Protein AF-A7RKK8-F1 (afdb_monomer)

Organism: Nematostella vectensis (NCBI:txid45351)

Foldseek 3Di:
DAADDVVPAAPPFFDAKDLQDHVNDDPVPDDDDDAAEAEEADDPVCLVVCCVPWVPDADPVRHTDAHEYQYEAPRHDLQSLLVSVVVVHQYEHAFHPLDDDLVCQQAPALVRLLCGHVVRLVCCCPRNVHDSLRRQEHEYRVLQHHAPSNLVSCLVSRRQEYASAEAPQVVVRIAKTAQQHAHPGDRPRDDHYPDRRGRYIYGYQYWFQAPVRDTDSDPVRHDDDPDDVRVVVSD

pLDDT: mean 96.46, std 3.02, range [82.25, 98.94]

Radius of gyration: 17.95 Å; Cα contacts (8 Å, |Δi|>4): 460; chains: 1; bounding box: 44×43×45 Å

Solvent-accessible surface area (backbone atoms only — not comparable to full-atom values): 12915 Å² total; per-residue (Å²): 65,54,77,65,51,73,92,75,40,46,76,96,61,27,35,66,51,42,58,70,55,79,93,69,57,62,72,92,76,54,81,87,82,76,86,51,69,46,73,44,50,47,32,88,84,55,48,65,55,53,52,68,65,38,69,84,37,61,44,101,86,70,46,63,51,63,42,39,34,26,36,20,51,66,79,38,38,34,69,62,47,27,48,44,44,76,73,62,29,46,52,23,32,19,27,32,74,66,64,81,56,67,70,51,44,46,65,36,46,47,66,54,41,37,53,26,48,55,44,29,46,52,46,40,27,73,64,24,68,41,59,62,90,62,46,27,44,35,35,43,56,94,41,39,34,28,18,49,32,40,54,46,40,39,46,80,67,67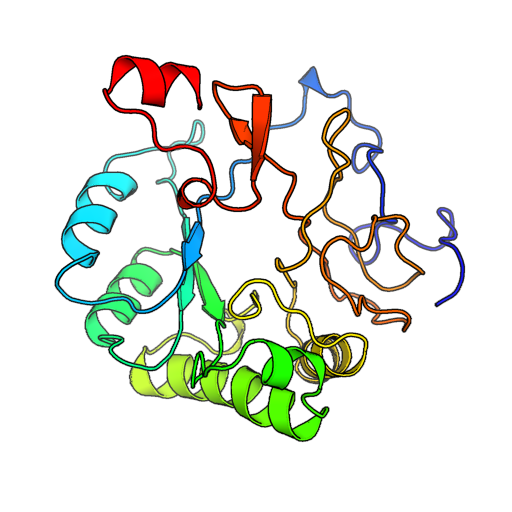,32,45,30,40,50,39,51,42,32,90,52,50,85,71,42,61,47,64,19,26,29,52,24,37,68,73,70,63,68,78,55,68,44,58,68,55,56,57,37,70,59,25,28,41,44,60,33,55,39,45,62,32,87,87,70,46,75,22,72,45,79,84,72,30,81,73,63,92,48,69,72,50,44,64,70,52,105

Mean predicted aligned error: 3.04 Å

Nearest PDB structures (foldseek):
  5z34-assembly1_A  TM=9.832E-01  e=1.718E-28  Bombyx mori
  5znt-assembly1_A  TM=9.423E-01  e=2.253E-23  Bombyx mori
  3naf-assembly1_A  TM=2.946E-01  e=8.152E+00  Homo sapiens

Secondary structure (DSSP, 8-state):
-PPP-TTT--TTT---SBSPPGGG--GGGS------EEES---TTTHHHHHHHHSS-B-TTSPBP--EEEE-STT--HHHHHHHHHTT-EEEE--S--PSPHHHHHH--HHHHHHHHHHHHHHHHHHH---GGG--EE--GGG---THHHHHHHHHTT--EE---EES-BTTBPBPEEETS---S--SSSPPP-S-EEEEEE--EEPEE-TTS-EESSGGGSPPPSSHHHHHHH-

Structure (mmCIF, N/CA/C/O backbone):
data_AF-A7RKK8-F1
#
_entry.id   AF-A7RKK8-F1
#
loop_
_atom_site.group_PDB
_atom_site.id
_atom_site.type_symbol
_atom_site.label_atom_id
_atom_site.label_alt_id
_atom_site.label_comp_id
_atom_site.label_asym_id
_atom_site.label_entity_id
_atom_site.label_seq_id
_atom_site.pdbx_PDB_ins_code
_atom_site.Cartn_x
_atom_site.Cartn_y
_atom_site.Cartn_z
_atom_site.occupancy
_atom_site.B_iso_or_equiv
_atom_site.auth_seq_id
_atom_site.auth_comp_id
_atom_site.auth_asym_id
_atom_site.auth_atom_id
_atom_site.pdbx_PDB_model_num
ATOM 1 N N . ALA A 1 1 ? 1.882 -10.437 -19.683 1.00 93.50 1 ALA A N 1
ATOM 2 C CA . ALA A 1 1 ? 0.442 -10.727 -19.658 1.00 93.50 1 ALA A CA 1
ATOM 3 C C . ALA A 1 1 ? -0.193 -10.150 -20.914 1.00 93.50 1 ALA A C 1
ATOM 5 O O . ALA A 1 1 ? 0.393 -9.266 -21.532 1.00 93.50 1 ALA A O 1
ATOM 6 N N . GLU A 1 2 ? -1.350 -10.667 -21.322 1.00 96.81 2 GLU A N 1
ATOM 7 C CA . GLU A 1 2 ? -2.105 -10.111 -22.451 1.00 96.81 2 GLU A CA 1
ATOM 8 C C . GLU A 1 2 ? -2.882 -8.849 -22.034 1.00 96.81 2 GLU A C 1
ATOM 10 O O . GLU A 1 2 ? -3.198 -8.710 -20.851 1.00 96.81 2 GLU A O 1
ATOM 15 N N . PRO A 1 3 ? -3.251 -7.964 -22.980 1.00 97.12 3 PRO A N 1
ATOM 16 C CA . PRO A 1 3 ? -4.188 -6.871 -22.727 1.00 97.12 3 PRO A CA 1
ATOM 17 C C . PRO A 1 3 ? -5.496 -7.354 -22.098 1.00 97.12 3 PRO A C 1
ATOM 19 O O . PRO A 1 3 ? -6.007 -8.417 -22.464 1.00 97.12 3 PRO A O 1
ATOM 22 N N . CYS A 1 4 ? -6.058 -6.556 -21.184 1.00 96.94 4 CYS A N 1
ATOM 23 C CA . CYS A 1 4 ? -7.278 -6.945 -20.486 1.00 96.94 4 CYS A CA 1
ATOM 24 C C . CYS A 1 4 ? -8.452 -7.154 -21.443 1.00 96.94 4 CYS A C 1
ATOM 26 O O . CYS A 1 4 ? -8.688 -6.353 -22.349 1.00 96.94 4 CYS A O 1
ATOM 28 N N . LYS A 1 5 ? -9.209 -8.227 -21.204 1.00 96.38 5 LYS A N 1
ATOM 29 C CA . LYS A 1 5 ? -10.449 -8.558 -21.913 1.00 96.38 5 LYS A CA 1
ATOM 30 C C . LYS A 1 5 ? -11.617 -8.374 -20.938 1.00 96.38 5 LYS A C 1
ATOM 32 O O . LYS A 1 5 ? -11.896 -9.302 -20.176 1.00 96.38 5 LYS A O 1
ATOM 37 N N . PRO A 1 6 ? -12.314 -7.219 -20.940 1.00 92.94 6 PRO A N 1
ATOM 38 C CA . PRO A 1 6 ? -13.352 -6.910 -19.951 1.00 92.94 6 PRO A CA 1
ATOM 39 C C . PRO A 1 6 ? -14.518 -7.903 -19.916 1.00 92.94 6 PRO A C 1
ATOM 41 O O . PRO A 1 6 ? -15.217 -7.992 -18.912 1.00 92.94 6 PRO A O 1
ATOM 44 N N . ASP A 1 7 ? -14.750 -8.651 -20.996 1.00 95.00 7 ASP A N 1
ATOM 45 C CA . ASP A 1 7 ? -15.785 -9.689 -21.051 1.00 95.00 7 ASP A CA 1
ATOM 46 C C . ASP A 1 7 ? -15.405 -10.968 -20.298 1.00 95.00 7 ASP A C 1
ATOM 48 O O . ASP A 1 7 ? -16.292 -11.690 -19.850 1.00 95.00 7 ASP A O 1
ATOM 52 N N . LEU A 1 8 ? -14.107 -11.220 -20.115 1.00 96.81 8 LEU A N 1
ATOM 53 C CA . LEU A 1 8 ? -13.582 -12.374 -19.382 1.00 96.81 8 LEU A CA 1
ATOM 54 C C . LEU A 1 8 ? -13.153 -12.002 -17.959 1.00 96.81 8 LEU A C 1
ATOM 56 O O . LEU A 1 8 ? -13.313 -12.798 -17.042 1.00 96.81 8 LEU A O 1
ATOM 60 N N . CYS A 1 9 ? -12.619 -10.795 -17.772 1.00 97.31 9 CYS A N 1
ATOM 61 C CA . CYS A 1 9 ? -12.216 -10.282 -16.469 1.00 97.31 9 CYS A CA 1
ATOM 62 C C . CYS A 1 9 ? -13.426 -9.706 -15.727 1.00 97.31 9 CYS A C 1
ATOM 64 O O . CYS A 1 9 ? -13.839 -8.573 -15.989 1.00 97.31 9 CYS A O 1
ATOM 66 N N . LYS A 1 10 ? -14.031 -10.506 -14.847 1.00 96.75 10 LYS A N 1
ATOM 67 C CA . LYS A 1 10 ? -15.245 -10.142 -14.110 1.00 96.75 10 LYS A CA 1
ATOM 68 C C . LYS A 1 10 ? -15.039 -10.276 -12.604 1.00 96.75 10 LYS A C 1
ATOM 70 O O . LYS A 1 10 ? -14.413 -11.222 -12.131 1.00 96.75 10 LYS A O 1
ATOM 75 N N . LEU A 1 11 ? -15.638 -9.346 -11.863 1.00 96.56 11 LEU A N 1
ATOM 76 C CA . LEU A 1 11 ? -15.735 -9.412 -10.408 1.00 96.56 11 LEU A CA 1
ATOM 77 C C . LEU A 1 11 ? -16.521 -10.670 -9.974 1.00 96.56 11 LEU A C 1
ATOM 79 O O . LEU A 1 11 ? -17.441 -11.076 -10.691 1.00 96.56 11 LEU A O 1
ATOM 83 N N . PRO A 1 12 ? -16.213 -11.258 -8.801 1.00 96.44 12 PRO A N 1
ATOM 84 C CA . PRO A 1 12 ? -15.273 -10.756 -7.790 1.00 96.44 12 PRO A CA 1
ATOM 85 C C . PRO A 1 12 ? -13.805 -11.132 -8.036 1.00 96.44 12 PRO A C 1
ATOM 87 O O . PRO A 1 12 ? -12.942 -10.604 -7.345 1.00 96.44 12 PRO A O 1
ATOM 90 N N . ASP A 1 13 ? -13.519 -12.008 -8.998 1.00 96.69 13 ASP A N 1
ATOM 91 C CA . ASP A 1 13 ? -12.200 -12.642 -9.115 1.00 96.69 13 ASP A CA 1
ATOM 92 C C . ASP A 1 13 ? -11.210 -11.849 -9.978 1.00 96.69 13 ASP A C 1
ATOM 94 O O . ASP A 1 13 ? -10.004 -11.998 -9.813 1.00 96.69 13 ASP A O 1
ATOM 98 N N . CYS A 1 14 ? -11.702 -11.005 -10.892 1.00 98.12 14 CYS A N 1
ATOM 99 C CA . CYS A 1 14 ? -10.864 -10.223 -11.798 1.00 98.12 14 CYS A CA 1
ATOM 100 C C . CYS A 1 14 ? -11.421 -8.815 -12.029 1.00 98.12 14 CYS A C 1
ATOM 102 O O . CYS A 1 14 ? -12.621 -8.630 -12.260 1.00 98.12 14 CYS A O 1
ATOM 104 N N . PHE A 1 15 ? -10.538 -7.816 -12.044 1.00 98.12 15 PHE A N 1
ATOM 105 C CA . PHE A 1 15 ? -10.884 -6.453 -12.444 1.00 98.12 15 PHE A CA 1
ATOM 106 C C . PHE A 1 15 ? -9.742 -5.806 -13.229 1.00 98.12 15 PHE A C 1
ATOM 108 O O . PHE A 1 15 ? -8.599 -5.819 -12.785 1.00 98.12 15 PHE A O 1
ATOM 115 N N . CYS A 1 16 ? -10.036 -5.244 -14.405 1.00 97.06 16 CYS A N 1
ATOM 116 C CA . CYS A 1 16 ? -9.016 -4.620 -15.248 1.00 97.06 16 CYS A CA 1
ATOM 117 C C . CYS A 1 16 ? -8.486 -3.324 -14.616 1.00 97.06 16 CYS A C 1
ATOM 119 O O . CYS A 1 16 ? -9.265 -2.499 -14.144 1.00 97.06 16 CYS A O 1
ATOM 121 N N . SER A 1 17 ? -7.179 -3.079 -14.733 1.00 96.62 17 SER A N 1
ATOM 122 C CA . SER A 1 17 ? -6.566 -1.801 -14.352 1.00 96.62 17 SER A CA 1
ATOM 123 C C . SER A 1 17 ? -7.201 -0.619 -15.088 1.00 96.62 17 SER A C 1
ATOM 125 O O . SER A 1 17 ? -7.286 -0.627 -16.322 1.00 96.62 17 SER A O 1
ATOM 127 N N . GLY A 1 18 ? -7.574 0.427 -14.357 1.00 94.56 18 GLY A N 1
ATOM 128 C CA . GLY A 1 18 ? -8.125 1.644 -14.938 1.00 94.56 18 GLY A CA 1
ATOM 129 C C . GLY A 1 18 ? -8.834 2.520 -13.913 1.00 94.56 18 GLY A C 1
ATOM 130 O O . GLY A 1 18 ? -8.861 2.225 -12.722 1.00 94.56 18 GLY A O 1
ATOM 131 N N . ALA A 1 19 ? -9.418 3.610 -14.403 1.00 93.75 19 ALA A N 1
ATOM 132 C CA . ALA A 1 19 ? -10.211 4.534 -13.594 1.00 93.75 19 ALA A CA 1
ATOM 133 C C . ALA A 1 19 ? -11.725 4.268 -13.683 1.00 93.75 19 ALA A C 1
ATOM 135 O O . ALA A 1 19 ? -12.534 5.004 -13.120 1.00 93.75 19 ALA A O 1
ATOM 136 N N . SER A 1 20 ? -12.129 3.235 -14.428 1.00 93.06 20 SER A N 1
ATOM 137 C CA . SER A 1 20 ? -13.529 2.837 -14.519 1.00 93.06 20 SER A CA 1
ATOM 138 C C . SER A 1 20 ? -14.022 2.376 -13.155 1.00 93.06 20 SER A C 1
ATOM 140 O O . SER A 1 20 ? -13.406 1.530 -12.518 1.00 93.06 20 SER A O 1
ATOM 142 N N . VAL A 1 21 ? -15.158 2.919 -12.732 1.00 94.12 21 VAL A N 1
ATOM 143 C CA . VAL A 1 21 ? -15.802 2.544 -11.477 1.00 94.12 21 VAL A CA 1
ATOM 144 C C . VAL A 1 21 ? -16.195 1.056 -11.494 1.00 94.12 21 VAL A C 1
ATOM 146 O O . VAL A 1 21 ? -16.849 0.620 -12.453 1.00 94.12 21 VAL A O 1
ATOM 149 N N . PRO A 1 22 ? -15.882 0.278 -10.439 1.00 93.31 22 PRO A N 1
ATOM 150 C CA . PRO A 1 22 ? -16.351 -1.097 -10.290 1.00 93.31 22 PRO A CA 1
ATOM 151 C C . PRO A 1 22 ? -17.875 -1.209 -10.438 1.00 93.31 22 PRO A C 1
ATOM 153 O O . PRO A 1 22 ? -18.630 -0.452 -9.831 1.00 93.31 22 PRO A O 1
ATOM 156 N N . ASN A 1 23 ? -18.340 -2.151 -11.266 1.00 91.44 23 ASN A N 1
ATOM 157 C CA . ASN A 1 23 ? -19.756 -2.344 -11.627 1.00 91.44 23 ASN A CA 1
ATOM 158 C C . ASN A 1 23 ? -20.465 -1.135 -12.276 1.00 91.44 23 ASN A C 1
ATOM 160 O O . ASN A 1 23 ? -21.681 -1.178 -12.451 1.00 91.44 23 ASN A O 1
ATOM 164 N N . GLY A 1 24 ? -19.742 -0.076 -12.661 1.00 92.81 24 GLY A N 1
ATOM 165 C CA . GLY A 1 24 ? -20.329 1.096 -13.321 1.00 92.81 24 GLY A CA 1
ATOM 166 C C . GLY A 1 24 ? -21.333 1.865 -12.457 1.00 92.81 24 GLY A C 1
ATOM 167 O O . GLY A 1 24 ? -22.268 2.457 -12.993 1.00 92.81 24 GLY A O 1
ATOM 168 N N . LEU A 1 25 ? -21.171 1.824 -11.132 1.00 95.25 25 LEU A N 1
ATOM 169 C CA . LEU A 1 25 ? -22.014 2.565 -10.192 1.00 95.25 25 LEU A CA 1
ATOM 170 C C . LEU A 1 25 ? -21.887 4.084 -10.406 1.00 95.25 25 LEU A C 1
ATOM 172 O O . LEU A 1 25 ? -20.843 4.577 -10.836 1.00 95.25 25 LEU A O 1
ATOM 176 N N . ASP A 1 26 ? -22.938 4.840 -10.074 1.00 95.50 26 ASP A N 1
ATOM 177 C CA . ASP A 1 26 ? -22.849 6.304 -10.021 1.00 95.50 26 ASP A CA 1
ATOM 178 C C . ASP A 1 26 ? -21.876 6.693 -8.892 1.00 95.50 26 ASP A C 1
ATOM 180 O O . ASP A 1 26 ? -22.114 6.283 -7.751 1.00 95.50 26 ASP A O 1
ATOM 184 N N . PRO A 1 27 ? -20.820 7.492 -9.153 1.00 93.06 27 PRO A N 1
ATOM 185 C CA . PRO A 1 27 ? -19.883 7.950 -8.128 1.00 93.06 27 PRO A CA 1
ATOM 186 C C . PRO A 1 27 ? -20.542 8.517 -6.866 1.00 93.06 27 PRO A C 1
ATOM 188 O O . PRO A 1 27 ? -20.021 8.338 -5.770 1.00 93.06 27 PRO A O 1
ATOM 191 N N . LYS A 1 28 ? -21.722 9.142 -6.983 1.00 95.44 28 LYS A N 1
ATOM 192 C CA . LYS A 1 28 ? -22.469 9.690 -5.836 1.00 95.44 28 LYS A CA 1
ATOM 193 C C . LYS A 1 28 ? -23.003 8.627 -4.874 1.00 95.44 28 LYS A C 1
ATOM 195 O O . LYS A 1 28 ? -23.401 8.961 -3.763 1.00 95.44 28 LYS A O 1
ATOM 200 N N . GLN A 1 29 ? -23.070 7.373 -5.309 1.00 95.94 29 GLN A N 1
ATOM 201 C CA . GLN A 1 29 ? -23.552 6.241 -4.519 1.00 95.94 29 GLN A CA 1
ATOM 202 C C . GLN A 1 29 ? -22.409 5.435 -3.895 1.00 95.94 29 GLN A C 1
ATOM 204 O O . GLN A 1 29 ? -22.667 4.494 -3.145 1.00 95.94 29 GLN A O 1
ATOM 209 N N . ILE A 1 30 ? -21.157 5.773 -4.209 1.00 95.75 30 ILE A N 1
ATOM 210 C CA . ILE A 1 30 ? -19.993 5.005 -3.786 1.00 95.75 30 ILE A CA 1
ATOM 211 C C . ILE A 1 30 ? -19.452 5.587 -2.479 1.00 95.75 30 ILE A C 1
ATOM 213 O O . ILE A 1 30 ? -19.183 6.788 -2.415 1.00 95.75 30 ILE A O 1
ATOM 217 N N . PRO A 1 31 ? -19.255 4.767 -1.435 1.00 96.38 31 PRO A N 1
ATOM 218 C CA . PRO A 1 31 ? -18.539 5.207 -0.248 1.00 96.38 31 PRO A CA 1
ATOM 219 C C . PRO A 1 31 ? -17.105 5.602 -0.612 1.00 96.38 31 PRO A C 1
ATOM 221 O O . PRO A 1 31 ? -16.376 4.804 -1.202 1.00 96.38 31 PRO A O 1
ATOM 224 N N . GLN A 1 32 ? -16.679 6.803 -0.219 1.00 96.25 32 GLN A N 1
ATOM 225 C CA . GLN A 1 32 ? -15.266 7.160 -0.285 1.00 96.25 32 GLN A CA 1
ATOM 226 C C . GLN A 1 32 ? -14.509 6.323 0.746 1.00 96.25 32 GLN A C 1
ATOM 228 O O . GLN A 1 32 ? -14.632 6.536 1.951 1.00 96.25 32 GLN A O 1
ATOM 233 N N . MET A 1 33 ? -13.741 5.352 0.264 1.00 96.56 33 MET A N 1
ATOM 234 C CA . MET A 1 33 ? -12.851 4.559 1.102 1.00 96.56 33 MET A CA 1
ATOM 235 C C . MET A 1 33 ? -11.536 5.313 1.292 1.00 96.56 33 MET A C 1
ATOM 237 O O . MET A 1 33 ? -11.024 5.921 0.351 1.00 96.56 33 MET A O 1
ATOM 241 N N . ILE A 1 34 ? -11.006 5.279 2.511 1.00 96.75 34 ILE A N 1
ATOM 242 C CA . ILE A 1 34 ? -9.700 5.833 2.867 1.00 96.75 34 ILE A CA 1
ATOM 243 C C . ILE A 1 34 ? -8.922 4.704 3.535 1.00 96.75 34 ILE A C 1
ATOM 245 O O . ILE A 1 34 ? -9.367 4.165 4.549 1.00 96.75 34 ILE A O 1
ATOM 249 N N . MET A 1 35 ? -7.784 4.329 2.954 1.00 97.38 35 MET A N 1
ATOM 250 C CA . MET A 1 35 ? -6.891 3.320 3.516 1.00 97.38 35 MET A CA 1
ATOM 251 C C . MET A 1 35 ? -5.769 4.030 4.268 1.00 97.38 35 MET A C 1
ATOM 253 O O . MET A 1 35 ? -4.786 4.452 3.670 1.00 97.38 35 MET A O 1
ATOM 257 N N . LEU A 1 36 ? -5.938 4.199 5.580 1.00 97.38 36 LEU A N 1
ATOM 258 C CA . LEU A 1 36 ? -4.877 4.725 6.436 1.00 97.38 36 LEU A CA 1
ATOM 259 C C . LEU A 1 36 ? -3.850 3.620 6.692 1.00 97.38 36 LEU A C 1
ATOM 261 O O . LEU A 1 36 ? -4.208 2.560 7.218 1.00 97.38 36 LEU A O 1
ATOM 265 N N . THR A 1 37 ? -2.594 3.871 6.324 1.00 98.50 37 THR A N 1
ATOM 266 C CA . THR A 1 37 ? -1.511 2.893 6.447 1.00 98.50 37 THR A CA 1
ATOM 267 C C . THR A 1 37 ? -0.355 3.427 7.273 1.00 98.50 37 THR A C 1
ATOM 269 O O . THR A 1 37 ? -0.037 4.610 7.185 1.00 98.50 37 THR A O 1
ATOM 272 N N . PHE A 1 38 ? 0.293 2.542 8.022 1.00 98.75 38 PHE A N 1
ATOM 273 C CA . PHE A 1 38 ? 1.562 2.809 8.689 1.00 98.75 38 PHE A CA 1
ATOM 274 C C . PHE A 1 38 ? 2.555 1.732 8.284 1.00 98.75 38 PHE A C 1
ATOM 276 O O . PHE A 1 38 ? 2.224 0.547 8.353 1.00 98.75 38 PHE A O 1
ATOM 283 N N . ASP A 1 39 ? 3.742 2.156 7.883 1.00 98.75 39 ASP A N 1
ATOM 284 C CA . ASP A 1 39 ? 4.819 1.253 7.505 1.00 98.75 39 ASP A CA 1
ATOM 285 C C . ASP A 1 39 ? 5.807 1.114 8.674 1.00 98.75 39 ASP A C 1
ATOM 287 O O . ASP A 1 39 ? 5.804 1.911 9.619 1.00 98.75 39 ASP A O 1
ATOM 291 N N . ASP A 1 40 ? 6.653 0.094 8.581 1.00 98.62 40 ASP A N 1
ATOM 292 C CA . ASP A 1 40 ? 7.742 -0.218 9.501 1.00 98.62 40 ASP A CA 1
ATOM 293 C C . ASP A 1 40 ? 7.331 -0.727 10.895 1.00 98.62 40 ASP A C 1
ATOM 295 O O . ASP A 1 40 ? 6.252 -1.282 11.125 1.00 98.62 40 ASP A O 1
ATOM 299 N N . ALA A 1 41 ? 8.294 -0.683 11.813 1.00 98.56 41 ALA A N 1
ATOM 300 C CA . ALA A 1 41 ? 8.251 -1.358 13.087 1.00 98.56 41 ALA A CA 1
ATOM 301 C C . ALA A 1 41 ? 7.244 -0.736 14.059 1.00 98.56 41 ALA A C 1
ATOM 303 O O . ALA A 1 41 ? 7.284 0.458 14.368 1.00 98.56 41 ALA A O 1
ATOM 304 N N . ILE A 1 42 ? 6.413 -1.587 14.659 1.00 98.69 42 ILE A N 1
ATOM 305 C CA . ILE A 1 42 ? 5.543 -1.193 15.770 1.00 98.69 42 ILE A CA 1
ATOM 306 C C . ILE A 1 42 ? 6.333 -1.315 17.066 1.00 98.69 42 ILE A C 1
ATOM 308 O O . ILE A 1 42 ? 6.786 -2.396 17.421 1.00 98.69 42 ILE A O 1
ATOM 312 N N . ASN A 1 43 ? 6.466 -0.226 17.816 1.00 98.38 43 ASN A N 1
ATOM 313 C CA . ASN A 1 43 ? 7.188 -0.225 19.086 1.00 98.38 43 ASN A CA 1
ATOM 314 C C . ASN A 1 43 ? 6.577 0.767 20.089 1.00 98.38 43 ASN A C 1
ATOM 316 O O . ASN A 1 43 ? 5.632 1.502 19.791 1.00 98.38 43 ASN A O 1
ATOM 320 N N . MET A 1 44 ? 7.142 0.801 21.297 1.00 97.88 44 MET A N 1
ATOM 321 C CA . MET A 1 44 ? 6.660 1.624 22.411 1.00 97.88 44 MET A CA 1
ATOM 322 C C . MET A 1 44 ? 6.633 3.135 22.127 1.00 97.88 44 MET A C 1
ATOM 324 O O . MET A 1 44 ? 5.916 3.856 22.818 1.00 97.88 44 MET A O 1
ATOM 328 N N . GLN A 1 45 ? 7.396 3.632 21.146 1.00 97.75 45 GLN A N 1
ATOM 329 C CA . GLN A 1 45 ? 7.415 5.055 20.797 1.00 97.75 45 GLN A CA 1
ATOM 330 C C . GLN A 1 45 ? 6.179 5.459 19.984 1.00 97.75 45 GLN A C 1
ATOM 332 O O . GLN A 1 45 ? 5.617 6.526 20.218 1.00 97.75 45 GLN A O 1
ATOM 337 N N . VAL A 1 46 ? 5.753 4.613 19.044 1.00 97.25 46 VAL A N 1
ATOM 3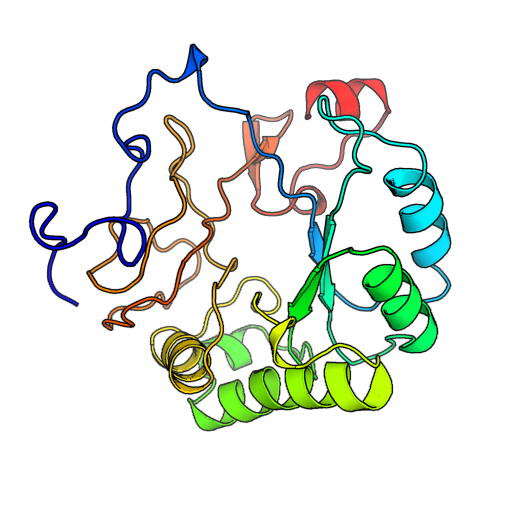38 C CA . VAL A 1 46 ? 4.670 4.924 18.093 1.00 97.25 46 VAL A CA 1
ATOM 339 C C . VAL A 1 46 ? 3.311 4.384 18.537 1.00 97.25 46 VAL A C 1
ATOM 341 O O . VAL A 1 46 ? 2.276 4.968 18.227 1.00 97.25 46 VAL A O 1
ATOM 344 N N . PHE A 1 47 ? 3.290 3.313 19.331 1.00 97.94 47 PHE A N 1
ATOM 345 C CA . PHE A 1 47 ? 2.048 2.668 19.755 1.00 97.94 47 PHE A CA 1
ATOM 346 C C . PHE A 1 47 ? 1.053 3.600 20.480 1.00 97.94 47 PHE A C 1
ATOM 348 O O . PHE A 1 47 ? -0.131 3.570 20.133 1.00 97.94 47 PHE A O 1
ATOM 355 N N . PRO A 1 48 ? 1.469 4.483 21.418 1.00 97.31 48 PRO A N 1
ATOM 356 C CA . PRO A 1 48 ? 0.537 5.414 22.062 1.00 97.31 48 PRO A CA 1
ATOM 357 C C . PRO A 1 48 ? -0.146 6.376 21.076 1.00 97.31 48 PRO A C 1
ATOM 359 O O . PRO A 1 48 ? -1.298 6.768 21.287 1.00 97.31 48 PRO A O 1
ATOM 362 N N . PHE A 1 49 ? 0.540 6.738 19.986 1.00 96.06 49 PHE A N 1
ATOM 363 C CA . PHE A 1 49 ? -0.027 7.580 18.935 1.00 96.06 49 PHE A CA 1
ATOM 364 C C . PHE A 1 49 ? -1.132 6.840 18.172 1.00 96.06 49 PHE A C 1
ATOM 366 O O . PHE A 1 49 ? -2.225 7.384 18.017 1.00 96.06 49 PHE A O 1
ATOM 373 N N . TYR A 1 50 ? -0.902 5.579 17.786 1.00 96.69 50 TYR A N 1
ATOM 374 C CA . TYR A 1 50 ? -1.923 4.760 17.119 1.00 96.69 50 TYR A CA 1
ATOM 375 C C . TYR A 1 50 ? -3.187 4.616 17.969 1.00 96.69 50 TYR A C 1
ATOM 377 O O . TYR A 1 50 ? -4.292 4.809 17.467 1.00 96.69 50 TYR A O 1
ATOM 385 N N . GLN A 1 51 ? -3.026 4.354 19.268 1.00 95.00 51 GLN A N 1
ATOM 386 C CA . GLN A 1 51 ? -4.143 4.234 20.209 1.00 95.00 51 GLN A CA 1
ATOM 387 C C . GLN A 1 51 ? -4.962 5.530 20.288 1.00 95.00 51 GLN A C 1
ATOM 389 O O . GLN A 1 51 ? -6.189 5.494 20.216 1.00 95.00 51 GLN A O 1
ATOM 394 N N . THR A 1 52 ? -4.281 6.677 20.378 1.00 93.81 52 THR A N 1
ATOM 395 C CA . THR A 1 52 ? -4.930 7.998 20.429 1.00 93.81 52 THR A CA 1
ATOM 396 C C . THR A 1 52 ? -5.717 8.291 19.151 1.00 93.81 52 THR A C 1
ATOM 398 O O . THR A 1 52 ? -6.823 8.818 19.214 1.00 93.81 52 THR A O 1
ATOM 401 N N . LEU A 1 53 ? -5.167 7.938 17.988 1.00 92.25 53 LEU A N 1
ATOM 402 C CA . LEU A 1 53 ? -5.786 8.226 16.697 1.00 92.25 53 LEU A CA 1
ATOM 403 C C . LEU A 1 53 ? -6.980 7.304 16.382 1.00 92.25 53 LEU A C 1
ATOM 405 O O . LEU A 1 53 ? -7.983 7.745 15.814 1.00 92.25 53 LEU A O 1
ATOM 409 N N . LEU A 1 54 ? -6.871 6.013 16.708 1.00 94.69 54 LEU A N 1
ATOM 410 C CA . LEU A 1 54 ? -7.735 4.977 16.131 1.00 94.69 54 LEU A CA 1
ATOM 411 C C . LEU A 1 54 ? -8.865 4.497 17.056 1.00 94.69 54 LEU A C 1
ATOM 413 O O . LEU A 1 54 ? -9.877 4.003 16.553 1.00 94.69 54 LEU A O 1
ATOM 417 N N . ASN A 1 55 ? -8.743 4.640 18.378 1.00 89.75 55 ASN A N 1
ATOM 418 C CA . ASN A 1 55 ? -9.696 4.020 19.309 1.00 89.75 55 ASN A CA 1
ATOM 419 C C . ASN A 1 55 ? -11.056 4.723 19.381 1.00 89.75 55 ASN A C 1
ATOM 421 O O . ASN A 1 55 ? -12.090 4.051 19.463 1.00 89.75 55 ASN A O 1
ATOM 425 N N . ASP A 1 56 ? -11.064 6.053 19.305 1.00 87.88 56 ASP A N 1
ATOM 426 C CA . ASP A 1 56 ? -12.273 6.860 19.509 1.00 87.88 56 ASP A CA 1
ATOM 427 C C . ASP A 1 56 ? -12.929 7.319 18.197 1.00 87.88 56 ASP A C 1
ATOM 429 O O . ASP A 1 56 ? -14.026 7.882 18.197 1.00 87.88 56 ASP A O 1
ATOM 433 N N . THR A 1 57 ? -12.302 7.025 17.057 1.00 92.25 57 THR A N 1
ATOM 434 C CA . THR A 1 57 ? -12.800 7.431 15.740 1.00 92.25 57 THR A CA 1
ATOM 435 C C . THR A 1 57 ? -13.741 6.364 15.172 1.00 92.25 57 THR A C 1
ATOM 437 O O . THR A 1 57 ? -13.438 5.166 15.171 1.00 92.25 57 THR A O 1
ATOM 440 N N . LYS A 1 58 ? -14.904 6.785 14.659 1.00 95.06 58 LYS A N 1
ATOM 441 C CA . LYS A 1 58 ? -15.941 5.897 14.109 1.00 95.06 58 LYS A CA 1
ATOM 442 C C . LYS A 1 58 ? -16.233 6.203 12.643 1.00 95.06 58 LYS A C 1
ATOM 444 O O . LYS A 1 58 ? -16.316 7.360 12.246 1.00 95.06 58 LYS A O 1
ATOM 449 N N . ASN A 1 59 ? -16.478 5.152 11.869 1.00 96.88 59 ASN A N 1
ATOM 450 C CA . ASN A 1 59 ? -17.066 5.240 10.537 1.00 96.88 59 ASN A CA 1
ATOM 451 C C . ASN A 1 59 ? -18.570 5.580 10.614 1.00 96.88 59 ASN A C 1
ATOM 453 O O . ASN A 1 59 ? -19.199 5.340 11.650 1.00 96.88 59 ASN A O 1
ATOM 457 N N . PRO A 1 60 ? -19.201 6.043 9.513 1.00 97.12 60 PRO A N 1
ATOM 458 C CA . PRO A 1 60 ? -20.640 6.344 9.475 1.00 97.12 60 PRO A CA 1
ATOM 459 C C . PRO A 1 60 ? -21.559 5.168 9.844 1.00 97.12 60 PRO A C 1
ATOM 461 O O . PRO A 1 60 ? -22.708 5.371 10.226 1.00 97.12 60 PRO A O 1
ATOM 464 N N . ASN A 1 61 ? -21.063 3.932 9.747 1.00 96.25 61 ASN A N 1
ATOM 465 C CA . ASN A 1 61 ? -21.779 2.720 10.149 1.00 96.25 61 ASN A CA 1
ATOM 466 C C . ASN A 1 61 ? -21.664 2.395 11.657 1.00 96.25 61 ASN A C 1
ATOM 468 O O . ASN A 1 61 ? -22.182 1.372 12.097 1.00 96.25 61 ASN A O 1
ATOM 472 N N . GLY A 1 62 ? -20.974 3.225 12.446 1.00 95.88 62 GLY A N 1
ATOM 473 C CA . GLY A 1 62 ? -20.779 3.048 13.889 1.00 95.88 62 GLY A CA 1
ATOM 474 C C . GLY A 1 62 ? -19.635 2.105 14.287 1.00 95.88 62 GLY A C 1
ATOM 475 O O . GLY A 1 62 ? -19.327 1.991 15.478 1.00 95.88 62 GLY A O 1
ATOM 476 N N . CYS A 1 63 ? -18.973 1.448 13.330 1.00 95.19 63 CYS A N 1
ATOM 477 C CA . CYS A 1 63 ? -17.757 0.677 13.587 1.00 95.19 63 CYS A CA 1
ATOM 478 C C . CYS A 1 63 ? -16.567 1.614 13.839 1.00 95.19 63 CYS A C 1
ATOM 480 O O . CYS A 1 63 ? -16.522 2.717 13.300 1.00 95.19 63 CYS A O 1
ATOM 482 N N . ASN A 1 64 ? -15.581 1.172 14.623 1.00 94.44 64 ASN A N 1
ATOM 483 C CA . ASN A 1 64 ? -14.312 1.899 14.743 1.00 94.44 64 ASN A CA 1
ATOM 484 C C . ASN A 1 64 ? -13.626 1.997 13.379 1.00 94.44 64 ASN A C 1
ATOM 486 O O . ASN A 1 64 ? -13.777 1.100 12.539 1.00 94.44 64 ASN A O 1
ATOM 490 N N . VAL A 1 65 ? -12.842 3.054 13.184 1.00 96.25 65 VAL A N 1
ATOM 491 C CA . VAL A 1 65 ? -11.902 3.093 12.063 1.00 96.25 65 VAL A CA 1
ATOM 492 C C . VAL A 1 65 ? -10.879 1.977 12.224 1.00 96.25 65 VAL A C 1
ATOM 494 O O . VAL A 1 65 ? -10.509 1.600 13.340 1.00 96.25 65 VAL A O 1
ATOM 497 N N . ARG A 1 66 ? -10.426 1.442 11.096 1.00 97.06 66 ARG A N 1
ATOM 498 C CA . ARG A 1 66 ? -9.336 0.474 11.031 1.00 97.06 66 ARG A CA 1
ATOM 499 C C . ARG A 1 66 ? -8.269 1.015 10.098 1.00 97.06 66 ARG A C 1
ATOM 501 O O . ARG A 1 66 ? -8.555 1.823 9.222 1.00 97.06 66 ARG A O 1
ATOM 508 N N . ALA A 1 67 ? -7.051 0.578 10.354 1.00 98.19 67 ALA A N 1
ATOM 509 C CA . ALA A 1 67 ? -5.852 0.962 9.631 1.00 98.19 67 ALA A CA 1
ATOM 510 C C . ALA A 1 67 ? -5.121 -0.321 9.235 1.00 98.19 67 ALA A C 1
ATOM 512 O O . ALA A 1 67 ? -5.388 -1.379 9.818 1.00 98.19 67 ALA A O 1
ATOM 513 N N . THR A 1 68 ? -4.222 -0.200 8.266 1.00 98.88 68 THR A N 1
ATOM 514 C CA . THR A 1 68 ? -3.348 -1.288 7.821 1.00 98.88 68 THR A CA 1
ATOM 515 C C . THR A 1 68 ? -1.927 -0.989 8.264 1.00 98.88 68 THR A C 1
ATOM 517 O O . THR A 1 68 ? -1.413 0.091 7.990 1.00 98.88 68 THR A O 1
ATOM 520 N N . PHE A 1 69 ? -1.294 -1.928 8.953 1.00 98.88 69 PHE A N 1
ATOM 521 C CA . PHE A 1 69 ? 0.097 -1.812 9.370 1.00 98.88 69 PHE A CA 1
ATOM 522 C C . PHE A 1 69 ? 0.945 -2.725 8.487 1.00 98.88 69 PHE A C 1
ATOM 524 O O . PHE A 1 69 ? 0.817 -3.942 8.594 1.00 98.88 69 PHE A O 1
ATOM 531 N N . PHE A 1 70 ? 1.779 -2.160 7.616 1.00 98.94 70 PHE A N 1
ATOM 532 C CA . PHE A 1 70 ? 2.786 -2.904 6.860 1.00 98.94 70 PHE A CA 1
ATOM 533 C C . PHE A 1 70 ? 4.039 -3.013 7.724 1.00 98.94 70 PHE A C 1
ATOM 535 O O . PHE A 1 70 ? 4.828 -2.080 7.820 1.00 98.94 70 PHE A O 1
ATOM 542 N N . VAL A 1 71 ? 4.209 -4.155 8.385 1.00 98.88 71 VAL A N 1
ATOM 543 C CA . VAL A 1 71 ? 5.186 -4.292 9.468 1.00 98.88 71 VAL A CA 1
ATOM 544 C C . VAL A 1 71 ? 6.479 -4.927 8.978 1.00 98.88 71 VAL A C 1
ATOM 546 O O . VAL A 1 71 ? 6.448 -5.995 8.361 1.00 98.88 71 VAL A O 1
ATOM 549 N N . SER A 1 72 ? 7.612 -4.309 9.316 1.00 98.75 72 SER A N 1
ATOM 550 C CA . SER A 1 72 ? 8.948 -4.895 9.168 1.00 98.75 72 SER A CA 1
ATOM 551 C C . SER A 1 72 ? 9.421 -5.542 10.480 1.00 98.75 72 SER A C 1
ATOM 553 O O . SER A 1 72 ? 8.986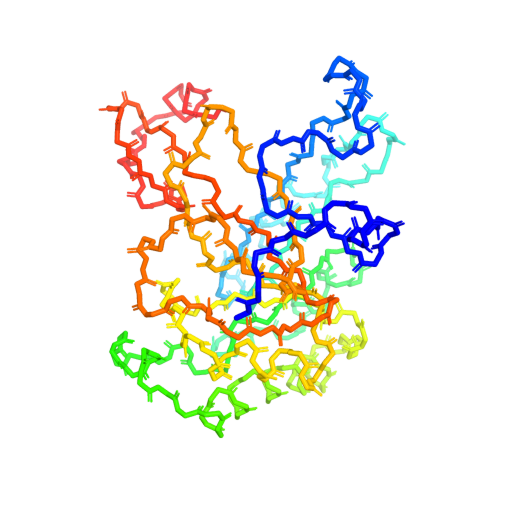 -5.171 11.575 1.00 98.75 72 SER A O 1
ATOM 555 N N . HIS A 1 73 ? 10.256 -6.584 10.400 1.00 98.62 73 HIS A N 1
ATOM 556 C CA . HIS A 1 73 ? 10.611 -7.377 11.589 1.00 98.62 73 HIS A CA 1
ATOM 557 C C . HIS A 1 73 ? 11.468 -6.603 12.598 1.00 98.62 73 HIS A C 1
ATOM 559 O O . HIS A 1 73 ? 11.223 -6.677 13.807 1.00 98.62 73 HIS A O 1
ATOM 565 N N . GLU A 1 74 ? 12.501 -5.908 12.120 1.00 97.81 74 GLU A N 1
ATOM 566 C CA . GLU A 1 74 ? 13.502 -5.304 12.996 1.00 97.81 74 GLU A CA 1
ATOM 567 C C . GLU A 1 74 ? 12.864 -4.270 13.939 1.00 97.81 74 GLU A C 1
ATOM 569 O O . GLU A 1 74 ? 12.150 -3.375 13.508 1.00 97.81 74 GLU A O 1
ATOM 574 N N . TYR A 1 75 ? 13.114 -4.404 15.246 1.00 97.88 75 TYR A N 1
ATOM 575 C CA . TYR A 1 75 ? 12.569 -3.545 16.312 1.00 97.88 75 TYR A CA 1
ATOM 576 C C . TYR A 1 75 ? 11.048 -3.589 16.533 1.00 97.88 75 TYR A C 1
ATOM 578 O O . TYR A 1 75 ? 10.543 -2.811 17.347 1.00 97.88 75 TYR A O 1
ATOM 586 N N . THR A 1 76 ? 10.321 -4.510 15.894 1.00 98.81 76 THR A N 1
ATOM 587 C CA . THR A 1 76 ? 8.895 -4.706 16.181 1.00 98.81 76 THR A CA 1
ATOM 588 C C . THR A 1 76 ? 8.684 -5.384 17.536 1.00 98.81 76 THR A C 1
ATOM 590 O O . THR A 1 76 ? 9.165 -6.488 17.797 1.00 98.81 76 THR A O 1
ATOM 593 N N . ASP A 1 77 ? 7.900 -4.738 18.395 1.00 98.69 77 ASP A N 1
ATOM 594 C CA . ASP A 1 77 ? 7.320 -5.331 19.592 1.00 98.69 77 ASP A CA 1
ATOM 595 C C . ASP A 1 77 ? 6.052 -6.106 19.210 1.00 98.69 77 ASP A C 1
ATOM 597 O O . ASP A 1 77 ? 4.971 -5.550 18.981 1.00 98.69 77 ASP A O 1
ATOM 601 N N . TYR A 1 78 ? 6.192 -7.427 19.144 1.00 98.69 78 TYR A N 1
ATOM 602 C CA . TYR A 1 78 ? 5.110 -8.311 18.728 1.00 98.69 78 TYR A CA 1
ATOM 603 C C . TYR A 1 78 ? 3.944 -8.391 19.724 1.00 98.69 78 TYR A C 1
ATOM 605 O O . TYR A 1 78 ? 2.841 -8.768 19.328 1.00 98.69 78 TYR A O 1
ATOM 613 N N . GLN A 1 79 ? 4.130 -7.988 20.987 1.00 98.31 79 GLN A N 1
ATOM 614 C CA . GLN A 1 79 ? 3.026 -7.907 21.945 1.00 98.31 79 GLN A CA 1
ATOM 615 C C . GLN A 1 79 ? 2.122 -6.706 21.628 1.00 98.31 79 GLN A C 1
ATOM 617 O O . GLN A 1 79 ? 0.890 -6.818 21.648 1.00 98.31 79 GLN A O 1
ATOM 622 N N . LEU A 1 80 ? 2.723 -5.561 21.295 1.00 98.50 80 LEU A N 1
ATOM 623 C CA . LEU A 1 80 ? 1.990 -4.371 20.855 1.00 98.50 80 LEU A CA 1
ATOM 624 C C . LEU A 1 80 ? 1.299 -4.607 19.510 1.00 98.50 80 LEU A C 1
ATOM 626 O O . LEU A 1 80 ? 0.117 -4.298 19.360 1.00 98.50 80 LEU A O 1
ATOM 630 N N . LEU A 1 81 ? 1.996 -5.231 18.558 1.00 98.56 81 LEU A N 1
ATOM 631 C CA . LEU A 1 81 ? 1.406 -5.651 17.285 1.00 98.56 81 LEU A CA 1
ATOM 632 C C . LEU A 1 81 ? 0.210 -6.582 17.498 1.00 98.56 81 LEU A C 1
ATOM 634 O O . LEU A 1 81 ? -0.857 -6.361 16.924 1.00 98.56 81 LEU A O 1
ATOM 638 N N . GLY A 1 82 ? 0.364 -7.587 18.365 1.00 98.38 82 GLY A N 1
ATOM 639 C CA . GLY A 1 82 ? -0.721 -8.487 18.735 1.00 98.38 82 GLY A CA 1
ATOM 640 C C . GLY A 1 82 ? -1.936 -7.721 19.260 1.00 98.38 82 GLY A C 1
ATOM 641 O O . GLY A 1 82 ? -3.066 -8.070 18.930 1.00 98.38 82 GLY A O 1
ATOM 642 N N . THR A 1 83 ? -1.731 -6.633 20.006 1.00 97.81 83 THR A N 1
ATOM 643 C CA . THR A 1 83 ? -2.825 -5.779 20.498 1.00 97.81 83 THR A CA 1
ATOM 644 C C . THR A 1 83 ? -3.583 -5.115 19.344 1.00 97.81 83 THR A C 1
ATOM 646 O O . THR A 1 83 ? -4.802 -5.271 19.267 1.00 97.81 83 THR A O 1
ATOM 649 N N . LEU A 1 84 ? -2.880 -4.494 18.388 1.00 98.31 84 LEU A N 1
ATOM 650 C CA . LEU A 1 84 ? -3.499 -3.887 17.196 1.00 98.31 84 LEU A CA 1
ATOM 651 C C . LEU A 1 84 ? -4.301 -4.914 16.381 1.00 98.31 84 LEU A C 1
ATOM 653 O O . LEU A 1 84 ? -5.418 -4.642 15.934 1.00 98.31 84 LEU A O 1
ATOM 657 N N . TYR A 1 85 ? -3.770 -6.128 16.233 1.00 98.44 85 TYR A N 1
ATOM 658 C CA . TYR A 1 85 ? -4.471 -7.212 15.551 1.00 98.44 85 TYR A CA 1
ATOM 659 C C . TYR A 1 85 ? -5.766 -7.629 16.277 1.00 98.44 85 TYR A C 1
ATOM 661 O O . TYR A 1 85 ? -6.821 -7.775 15.651 1.00 98.44 85 TYR A O 1
ATOM 669 N N . HIS A 1 86 ? -5.739 -7.764 17.609 1.00 96.81 86 HIS A N 1
ATOM 670 C CA . HIS A 1 86 ? -6.940 -8.073 18.402 1.00 96.81 86 HIS A CA 1
ATOM 671 C C . HIS A 1 86 ? -7.972 -6.935 18.369 1.00 96.81 86 HIS A C 1
ATOM 673 O O . HIS A 1 86 ? -9.181 -7.188 18.390 1.00 96.81 86 HIS A O 1
ATOM 679 N N . GLU A 1 87 ? -7.506 -5.697 18.222 1.00 96.31 87 GLU A N 1
ATOM 680 C CA . GLU A 1 87 ? -8.322 -4.510 17.965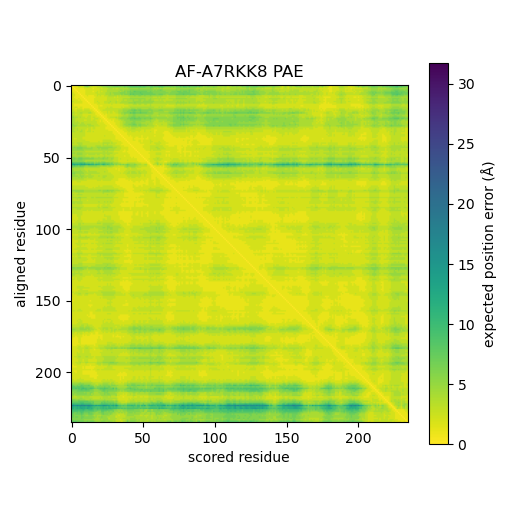 1.00 96.31 87 GLU A CA 1
ATOM 681 C C . GLU A 1 87 ? -8.870 -4.449 16.531 1.00 96.31 87 GLU A C 1
ATOM 683 O O . GLU A 1 87 ? -9.646 -3.549 16.219 1.00 96.31 87 GLU A O 1
ATOM 688 N N . ARG A 1 88 ? -8.592 -5.459 15.694 1.00 96.81 88 ARG A N 1
ATOM 689 C CA . ARG A 1 88 ? -9.083 -5.635 14.314 1.00 96.81 88 ARG A CA 1
ATOM 690 C C . ARG A 1 88 ? -8.451 -4.703 13.285 1.00 96.81 88 ARG A C 1
ATOM 692 O O . ARG A 1 88 ? -9.050 -4.492 12.230 1.00 96.81 88 ARG A O 1
ATOM 699 N N . HIS A 1 89 ? -7.278 -4.152 13.575 1.00 98.38 89 HIS A N 1
ATOM 700 C CA . HIS A 1 89 ? -6.441 -3.558 12.538 1.00 98.38 89 HIS A CA 1
ATOM 701 C C . HIS A 1 89 ? -5.877 -4.654 11.629 1.00 98.38 89 HIS A C 1
ATOM 703 O O . HIS A 1 89 ? -5.679 -5.791 12.064 1.00 98.38 89 HIS A O 1
ATOM 709 N N . GLU A 1 90 ? -5.652 -4.319 10.362 1.00 98.81 90 GLU A N 1
ATOM 710 C CA . GLU A 1 90 ? -4.986 -5.233 9.440 1.00 98.81 90 GLU A CA 1
ATOM 711 C C . GLU A 1 90 ? -3.482 -5.205 9.708 1.00 98.81 90 GLU A C 1
ATOM 713 O O . GLU A 1 90 ? -2.890 -4.131 9.822 1.00 98.81 90 GLU A O 1
ATOM 718 N N . ILE A 1 91 ? -2.877 -6.389 9.802 1.00 98.88 91 ILE A N 1
ATOM 719 C CA . ILE A 1 91 ? -1.428 -6.552 9.860 1.00 98.88 91 ILE A CA 1
ATOM 720 C C . ILE A 1 91 ? -0.980 -7.168 8.538 1.00 98.88 91 ILE A C 1
ATOM 722 O O . ILE A 1 91 ? -1.379 -8.281 8.191 1.00 98.88 91 ILE A O 1
ATOM 726 N N . ALA A 1 92 ? -0.161 -6.423 7.813 1.00 98.88 92 ALA A N 1
ATOM 727 C CA . ALA A 1 92 ? 0.357 -6.744 6.499 1.00 98.88 92 ALA A CA 1
ATOM 728 C C . ALA A 1 92 ? 1.888 -6.835 6.533 1.00 98.88 92 ALA A C 1
ATOM 730 O O . ALA A 1 92 ? 2.551 -6.405 7.479 1.00 98.88 92 ALA A O 1
ATOM 731 N N . ASP A 1 93 ? 2.443 -7.441 5.494 1.00 98.88 93 ASP A N 1
ATOM 732 C CA . ASP A 1 93 ? 3.859 -7.772 5.403 1.00 98.88 93 ASP A CA 1
ATOM 733 C C . ASP A 1 93 ? 4.680 -6.617 4.809 1.00 98.88 93 ASP A C 1
ATOM 735 O O . ASP A 1 93 ? 4.315 -6.068 3.766 1.00 98.88 93 ASP A O 1
ATOM 739 N N . HIS A 1 94 ? 5.791 -6.265 5.464 1.00 98.88 94 HIS A N 1
ATOM 740 C CA . HIS A 1 94 ? 6.776 -5.297 4.971 1.00 98.88 94 HIS A CA 1
ATOM 741 C C . HIS A 1 94 ? 8.206 -5.841 5.039 1.00 98.88 94 HIS A C 1
ATOM 743 O O . HIS A 1 94 ? 9.159 -5.101 5.286 1.00 98.88 94 HIS A O 1
ATOM 749 N N . THR A 1 95 ? 8.362 -7.143 4.778 1.00 98.88 95 THR A N 1
ATOM 750 C CA . THR A 1 95 ? 9.632 -7.890 4.787 1.00 98.88 95 THR A CA 1
ATOM 751 C C . THR A 1 95 ? 10.282 -8.033 6.163 1.00 98.88 95 THR A C 1
ATOM 753 O O . THR A 1 95 ? 9.911 -7.386 7.140 1.00 98.88 95 THR A O 1
ATOM 756 N N . ILE A 1 96 ? 11.281 -8.911 6.263 1.00 98.88 96 ILE A N 1
ATOM 757 C CA . ILE A 1 96 ? 12.021 -9.098 7.510 1.00 98.88 96 ILE A CA 1
ATOM 758 C C . ILE A 1 96 ? 13.028 -7.966 7.661 1.00 98.88 96 ILE A C 1
ATOM 760 O O . ILE A 1 96 ? 13.035 -7.252 8.659 1.00 98.88 96 ILE A O 1
ATOM 764 N N . SER A 1 97 ? 13.930 -7.837 6.692 1.00 98.44 97 SER A N 1
ATOM 765 C CA . SER A 1 97 ? 15.160 -7.083 6.911 1.00 98.44 97 SER A CA 1
ATOM 766 C C . SER A 1 97 ? 15.022 -5.589 6.675 1.00 98.44 97 SER A C 1
ATOM 768 O O . SER A 1 97 ? 15.888 -4.850 7.138 1.00 98.44 97 SER A O 1
ATOM 770 N N . HIS A 1 98 ? 14.028 -5.156 5.883 1.00 98.44 98 HIS A N 1
ATOM 771 C CA . HIS A 1 98 ? 13.923 -3.784 5.367 1.00 98.44 98 HIS A CA 1
ATOM 772 C C . HIS A 1 98 ? 15.299 -3.225 4.912 1.00 98.44 98 HIS A C 1
ATOM 774 O O . HIS A 1 98 ? 15.671 -2.062 5.100 1.00 98.44 98 HIS A O 1
ATOM 780 N N . ARG A 1 99 ? 16.136 -4.115 4.362 1.00 98.25 99 ARG A N 1
ATOM 781 C CA . ARG A 1 99 ? 17.564 -3.869 4.193 1.00 98.25 99 ARG A CA 1
ATOM 782 C C . ARG A 1 99 ? 17.861 -2.783 3.178 1.00 98.25 99 ARG A C 1
ATOM 784 O O . ARG A 1 99 ? 17.195 -2.627 2.158 1.00 98.25 99 ARG A O 1
ATOM 791 N N . THR A 1 100 ? 18.991 -2.128 3.397 1.00 97.69 100 THR A N 1
ATOM 792 C CA . THR A 1 100 ? 19.644 -1.289 2.394 1.00 97.69 100 THR A CA 1
ATOM 793 C C . THR A 1 100 ? 20.723 -2.084 1.641 1.00 97.69 100 THR A C 1
ATOM 795 O O . THR A 1 100 ? 21.247 -3.080 2.160 1.00 97.69 100 THR A O 1
ATOM 798 N N . PRO A 1 101 ? 21.086 -1.678 0.409 1.00 98.06 101 PRO A N 1
ATOM 799 C CA . PRO A 1 101 ? 20.534 -0.565 -0.377 1.00 98.06 101 PRO A CA 1
ATOM 800 C C . PRO A 1 101 ? 19.261 -0.933 -1.164 1.00 98.06 101 PRO A C 1
ATOM 802 O O . PRO A 1 101 ? 19.036 -2.103 -1.460 1.00 98.06 101 PRO A O 1
ATOM 805 N N . ILE A 1 102 ? 18.503 0.084 -1.603 1.00 98.06 102 ILE A N 1
ATOM 806 C CA . ILE A 1 102 ? 17.301 -0.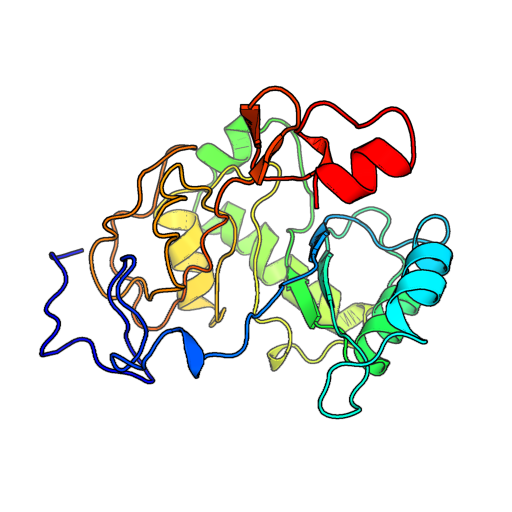039 -2.462 1.00 98.06 102 ILE A CA 1
ATOM 807 C C . ILE A 1 102 ? 17.540 -0.961 -3.671 1.00 98.06 102 ILE A C 1
ATOM 809 O O . ILE A 1 102 ? 16.726 -1.818 -3.999 1.00 98.06 102 ILE A O 1
ATOM 813 N N . GLU A 1 103 ? 18.710 -0.838 -4.302 1.00 98.19 103 GLU A N 1
ATOM 814 C CA . GLU A 1 103 ? 19.088 -1.608 -5.491 1.00 98.19 103 GLU A CA 1
ATOM 815 C C . GLU A 1 103 ? 19.099 -3.133 -5.265 1.00 98.19 103 GLU A C 1
ATOM 817 O O . GLU A 1 103 ? 19.004 -3.897 -6.227 1.00 98.19 103 GLU A O 1
ATOM 822 N N . TRP A 1 104 ? 19.207 -3.591 -4.012 1.00 98.56 104 TRP A N 1
ATOM 823 C CA . TRP A 1 104 ? 19.086 -5.008 -3.683 1.00 98.56 104 TRP A CA 1
ATOM 824 C C . TRP A 1 104 ? 17.672 -5.524 -3.975 1.00 98.56 104 TRP A C 1
ATOM 826 O O . TRP A 1 104 ? 17.543 -6.514 -4.689 1.00 98.56 104 TRP A O 1
ATOM 836 N N . TRP A 1 105 ? 16.627 -4.812 -3.536 1.00 98.62 105 TRP A N 1
ATOM 837 C CA . TRP A 1 105 ? 15.218 -5.173 -3.768 1.00 98.62 105 TRP A CA 1
ATOM 838 C C . TRP A 1 105 ? 14.882 -5.251 -5.255 1.00 98.62 105 TRP A C 1
ATOM 840 O O . TRP A 1 105 ? 14.260 -6.203 -5.726 1.00 98.62 105 TRP A O 1
ATOM 850 N N . LYS A 1 106 ? 15.415 -4.301 -6.027 1.00 98.25 106 LYS A N 1
ATOM 851 C CA . LYS A 1 106 ? 15.269 -4.254 -7.483 1.00 98.25 106 LYS A CA 1
ATOM 852 C C . LYS A 1 106 ? 15.806 -5.503 -8.193 1.00 98.25 106 LYS A C 1
ATOM 854 O O . LYS A 1 106 ? 15.290 -5.896 -9.237 1.00 98.25 106 LYS A O 1
ATOM 859 N N . LYS A 1 107 ? 16.884 -6.088 -7.662 1.00 98.12 107 LYS A N 1
ATOM 860 C CA . LYS A 1 107 ? 17.610 -7.231 -8.247 1.00 98.12 107 LYS A CA 1
ATOM 861 C C . LYS A 1 107 ? 17.339 -8.552 -7.532 1.00 98.12 107 LYS A C 1
ATOM 863 O O . LYS A 1 107 ? 17.856 -9.579 -7.973 1.00 98.12 107 LYS A O 1
ATOM 868 N N . ALA A 1 108 ? 16.570 -8.522 -6.447 1.00 98.62 108 ALA A N 1
ATOM 869 C CA . ALA A 1 108 ? 16.288 -9.679 -5.623 1.00 98.62 108 ALA A CA 1
ATOM 870 C C . ALA A 1 108 ? 15.638 -10.785 -6.464 1.00 98.62 108 ALA A C 1
ATOM 872 O O . ALA A 1 108 ? 14.742 -10.569 -7.292 1.00 98.62 108 ALA A O 1
ATOM 873 N N . THR A 1 109 ? 16.145 -11.998 -6.282 1.00 98.75 109 THR A N 1
ATOM 874 C CA . THR A 1 109 ? 15.617 -13.181 -6.952 1.00 98.75 109 THR A CA 1
ATOM 875 C C . THR A 1 109 ? 14.277 -13.586 -6.337 1.00 98.75 109 THR A C 1
ATOM 877 O O . THR A 1 109 ? 13.901 -13.128 -5.259 1.00 98.75 109 THR A O 1
ATOM 880 N N . TYR A 1 110 ? 13.559 -14.508 -6.983 1.00 98.75 110 TYR A N 1
ATOM 881 C CA . TYR A 1 110 ? 12.384 -15.149 -6.380 1.00 98.75 110 TYR A CA 1
ATOM 882 C C . TYR A 1 110 ? 12.687 -15.735 -4.985 1.00 98.75 110 TYR A C 1
ATOM 884 O O . TYR A 1 110 ? 11.851 -15.683 -4.091 1.00 98.75 110 TYR A O 1
ATOM 892 N N . GLN A 1 111 ? 13.888 -16.289 -4.783 1.00 98.75 111 GLN A N 1
ATOM 893 C CA . GLN A 1 111 ? 14.293 -16.892 -3.507 1.00 98.75 111 GLN A CA 1
ATOM 894 C C . GLN A 1 111 ? 14.575 -15.837 -2.434 1.00 98.75 111 GLN A C 1
ATOM 896 O O . GLN A 1 111 ? 14.216 -16.044 -1.275 1.00 98.75 111 GLN A O 1
ATOM 901 N N . ASP A 1 112 ? 15.178 -14.712 -2.822 1.00 98.75 112 ASP A N 1
ATOM 902 C CA . ASP A 1 112 ? 15.412 -13.575 -1.929 1.00 98.75 112 ASP A CA 1
ATOM 903 C C . ASP A 1 112 ? 14.080 -12.970 -1.464 1.00 98.75 112 ASP A C 1
ATOM 905 O O . ASP A 1 112 ? 13.813 -12.929 -0.264 1.00 98.75 112 ASP A O 1
ATOM 909 N N . TRP A 1 113 ? 13.196 -12.615 -2.407 1.00 98.75 113 TRP A N 1
ATOM 910 C CA . TRP A 1 113 ? 11.842 -12.142 -2.097 1.00 98.75 113 TRP A CA 1
ATOM 911 C C . TRP A 1 113 ? 11.055 -13.165 -1.282 1.00 98.75 113 TRP A C 1
ATOM 913 O O . TRP A 1 113 ? 10.396 -12.810 -0.314 1.00 98.75 113 TRP A O 1
ATOM 923 N N . GLY A 1 114 ? 11.154 -14.451 -1.622 1.00 98.75 114 GLY A N 1
ATOM 924 C CA . GLY A 1 114 ? 10.494 -15.522 -0.883 1.00 98.75 114 GLY A CA 1
ATOM 925 C C . GLY A 1 114 ? 10.982 -15.651 0.558 1.00 98.75 114 GLY A C 1
ATOM 926 O O . GLY A 1 114 ? 10.190 -15.999 1.427 1.00 98.75 114 GLY A O 1
ATOM 927 N N . SER A 1 115 ? 12.258 -15.371 0.827 1.00 98.75 115 SER A N 1
ATOM 928 C CA . SER A 1 115 ? 12.812 -15.421 2.186 1.00 98.75 115 SER A CA 1
ATOM 929 C C . SER A 1 115 ? 12.343 -14.236 3.029 1.00 98.75 115 SER A C 1
ATOM 931 O O . SER A 1 115 ? 12.036 -14.413 4.203 1.00 98.75 115 SER A O 1
ATOM 933 N N . GLU A 1 116 ? 12.234 -13.059 2.414 1.00 98.88 116 GLU A N 1
ATOM 934 C CA . GLU A 1 116 ? 11.762 -11.829 3.054 1.00 98.88 116 GLU A CA 1
ATOM 935 C C . GLU A 1 116 ? 10.245 -11.834 3.294 1.00 98.88 116 GLU A C 1
ATOM 937 O O . GLU A 1 116 ? 9.795 -11.586 4.404 1.00 98.88 116 GLU A O 1
ATOM 942 N N . ILE A 1 117 ? 9.454 -12.175 2.276 1.00 98.75 117 ILE A N 1
ATOM 943 C CA . ILE A 1 117 ? 7.988 -12.091 2.316 1.00 98.75 117 ILE A CA 1
ATOM 944 C C . ILE A 1 117 ? 7.388 -13.268 3.092 1.00 98.75 117 ILE A C 1
ATOM 946 O O . ILE A 1 117 ? 6.643 -13.100 4.049 1.00 98.75 117 ILE A O 1
ATOM 950 N N . ARG A 1 118 ? 7.698 -14.516 2.711 1.00 98.06 118 ARG A N 1
ATOM 951 C CA . ARG A 1 118 ? 7.117 -15.670 3.423 1.00 98.06 118 ARG A CA 1
ATOM 952 C C . ARG A 1 118 ? 7.616 -15.716 4.862 1.00 98.06 118 ARG A C 1
ATOM 954 O O . ARG A 1 118 ? 6.847 -16.018 5.768 1.00 98.06 118 ARG A O 1
ATOM 961 N N . GLY A 1 119 ? 8.899 -15.418 5.056 1.00 98.38 119 GLY A N 1
ATOM 962 C CA . GLY A 1 119 ? 9.494 -15.431 6.379 1.00 98.38 119 GLY A CA 1
ATOM 963 C C . GLY A 1 119 ? 8.889 -14.366 7.296 1.00 98.38 119 GLY A C 1
ATOM 964 O O . GLY A 1 119 ? 8.640 -14.669 8.459 1.00 98.38 119 GLY A O 1
ATOM 965 N N . MET A 1 120 ? 8.570 -13.169 6.792 1.00 98.75 120 MET A N 1
ATOM 966 C CA . MET A 1 120 ? 7.897 -12.159 7.609 1.00 98.75 120 MET A CA 1
ATOM 967 C C . MET A 1 120 ? 6.464 -12.577 7.973 1.00 98.75 120 MET A C 1
ATOM 969 O O . MET A 1 120 ? 6.088 -12.484 9.143 1.00 98.75 120 MET A O 1
ATOM 973 N N . ARG A 1 121 ? 5.698 -13.178 7.052 1.00 98.38 121 ARG A N 1
ATOM 974 C CA . ARG A 1 121 ? 4.409 -13.806 7.398 1.00 98.38 121 ARG A CA 1
ATOM 975 C C . ARG A 1 121 ? 4.533 -14.891 8.482 1.00 98.38 121 ARG A C 1
ATOM 977 O O . ARG A 1 121 ? 3.712 -14.919 9.401 1.00 98.38 121 ARG A O 1
ATOM 984 N N . ASP A 1 122 ? 5.545 -15.757 8.405 1.00 98.38 122 ASP A N 1
ATOM 985 C CA . ASP A 1 122 ? 5.801 -16.788 9.425 1.00 98.38 122 ASP A CA 1
ATOM 986 C C . ASP A 1 122 ? 6.124 -16.156 10.793 1.00 98.38 122 ASP A C 1
ATOM 988 O O . ASP A 1 122 ? 5.619 -16.600 11.826 1.00 98.38 122 ASP A O 1
ATOM 992 N N . ILE A 1 123 ? 6.910 -15.077 10.806 1.00 98.75 123 ILE A N 1
ATOM 993 C CA . ILE A 1 123 ? 7.263 -14.317 12.012 1.00 98.75 123 ILE A CA 1
ATOM 994 C C . ILE A 1 123 ? 6.029 -13.633 12.623 1.00 98.75 123 ILE A C 1
ATOM 996 O O . ILE A 1 123 ? 5.818 -13.720 13.834 1.00 98.75 123 ILE A O 1
ATOM 1000 N N . LEU A 1 124 ? 5.190 -12.982 11.810 1.00 98.69 124 LEU A N 1
ATOM 1001 C CA . LEU A 1 124 ? 3.945 -12.343 12.257 1.00 98.69 124 LEU A CA 1
ATOM 1002 C C . LEU A 1 124 ? 3.002 -13.345 12.931 1.00 98.69 124 LEU A C 1
ATOM 1004 O O . LEU A 1 124 ? 2.370 -13.032 13.944 1.00 98.69 124 LEU A O 1
ATOM 1008 N N . LYS A 1 125 ? 2.939 -14.564 12.392 1.00 98.25 125 LYS A N 1
ATOM 1009 C CA . LYS A 1 125 ? 2.169 -15.663 12.970 1.00 98.25 125 LYS A CA 1
ATOM 1010 C C . LYS A 1 125 ? 2.753 -16.139 14.296 1.00 98.25 125 LYS A C 1
ATOM 1012 O O . LYS A 1 125 ? 2.029 -16.193 15.288 1.00 98.25 125 LYS A O 1
ATOM 1017 N N . GLU A 1 126 ? 4.035 -16.495 14.308 1.00 98.12 126 GLU A N 1
ATOM 1018 C CA . GLU A 1 126 ? 4.676 -17.131 15.463 1.00 98.12 126 GLU A CA 1
ATOM 1019 C C . GLU A 1 126 ? 4.812 -16.168 16.647 1.00 98.12 126 GLU A C 1
ATOM 1021 O O . GLU A 1 126 ? 4.457 -16.511 17.772 1.00 98.12 126 GLU A O 1
ATOM 1026 N N . PHE A 1 127 ? 5.290 -14.946 16.400 1.00 97.75 127 PHE A N 1
ATOM 1027 C CA . PHE A 1 127 ? 5.592 -13.990 17.466 1.00 97.75 127 PHE A CA 1
ATOM 1028 C C . PHE A 1 127 ? 4.448 -13.011 17.727 1.00 97.75 127 PHE A C 1
ATOM 1030 O O . PHE A 1 127 ? 4.212 -12.647 18.877 1.00 97.75 127 PHE A O 1
ATOM 1037 N N . GLY A 1 128 ? 3.722 -12.596 16.683 1.00 96.62 128 GLY A N 1
ATOM 1038 C CA . GLY A 1 128 ? 2.608 -11.645 16.787 1.00 96.62 128 GLY A CA 1
ATOM 1039 C C . GLY A 1 128 ? 1.259 -12.276 17.128 1.00 96.62 128 GLY A C 1
ATOM 1040 O O . GLY A 1 128 ? 0.305 -11.557 17.428 1.00 96.62 128 GLY A O 1
ATOM 1041 N N . GLY A 1 129 ? 1.146 -13.608 17.058 1.00 96.94 129 GLY A N 1
ATOM 1042 C CA . GLY A 1 129 ? -0.124 -14.316 17.235 1.00 96.94 129 GLY A CA 1
ATOM 1043 C C . GLY A 1 129 ? -1.159 -13.995 16.149 1.00 96.94 129 GLY A C 1
ATOM 1044 O O . GLY A 1 129 ? -2.355 -14.228 16.347 1.00 96.94 129 GLY A O 1
ATOM 1045 N N . VAL A 1 130 ? -0.719 -13.441 15.015 1.00 98.38 130 VAL A N 1
ATOM 1046 C CA . VAL A 1 130 ? -1.587 -13.135 13.876 1.00 98.38 130 VAL A CA 1
ATOM 1047 C C . VAL A 1 130 ? -1.956 -14.443 13.185 1.00 98.38 130 VAL A C 1
ATOM 1049 O O . VAL A 1 130 ? -1.125 -15.332 13.001 1.00 98.38 130 VAL A O 1
ATOM 1052 N N . ASN A 1 131 ? -3.213 -14.603 12.780 1.00 98.12 131 ASN A N 1
ATOM 1053 C CA . ASN A 1 131 ? -3.553 -15.755 11.957 1.00 98.12 131 ASN A CA 1
ATOM 1054 C C . ASN A 1 131 ? -2.898 -15.581 10.584 1.00 98.12 131 ASN A C 1
ATOM 1056 O O . ASN A 1 131 ? -3.124 -14.584 9.910 1.00 98.12 131 ASN A O 1
ATOM 1060 N N . GLU A 1 132 ? -2.128 -16.572 10.146 1.00 96.44 132 GLU A N 1
ATOM 1061 C CA . GLU A 1 132 ? -1.419 -16.552 8.862 1.00 96.44 132 GLU A CA 1
ATOM 1062 C C . GLU A 1 132 ? -2.329 -16.180 7.677 1.00 96.44 132 GLU A C 1
ATOM 1064 O O . GLU A 1 132 ? -1.919 -15.453 6.778 1.00 96.44 132 GLU A O 1
ATOM 1069 N N . LYS A 1 133 ? -3.594 -16.627 7.702 1.00 97.44 133 LYS A N 1
ATOM 1070 C CA . LYS A 1 133 ? -4.598 -16.340 6.658 1.00 97.44 133 LYS A CA 1
ATOM 1071 C C . LYS A 1 133 ? -5.100 -14.894 6.646 1.00 97.44 133 LYS A C 1
ATOM 1073 O O . LYS A 1 133 ? -5.775 -14.492 5.694 1.00 97.44 133 LYS A O 1
ATOM 1078 N N . ASP A 1 134 ? -4.826 -14.149 7.707 1.00 98.38 134 ASP A N 1
ATOM 1079 C CA . ASP A 1 134 ? -5.212 -12.750 7.858 1.00 98.38 134 ASP A CA 1
ATOM 1080 C C . ASP A 1 134 ? -4.061 -11.802 7.467 1.00 98.38 134 ASP A C 1
ATOM 1082 O O . ASP A 1 134 ? -4.318 -10.632 7.208 1.00 98.38 134 ASP A O 1
ATOM 1086 N N . VAL A 1 135 ? -2.832 -12.311 7.283 1.00 98.56 135 VAL A N 1
ATOM 1087 C CA . VAL A 1 135 ? -1.704 -11.562 6.693 1.00 98.56 135 VAL A CA 1
ATOM 1088 C C . VAL A 1 135 ? -1.827 -11.568 5.167 1.00 98.56 135 VAL A C 1
ATOM 1090 O O . VAL A 1 135 ? -1.247 -12.408 4.474 1.00 98.56 135 VAL A O 1
ATOM 1093 N N . ARG A 1 136 ? -2.648 -10.664 4.631 1.00 98.31 136 ARG A N 1
ATOM 1094 C CA . ARG A 1 136 ? -3.072 -10.689 3.219 1.00 98.31 136 ARG A CA 1
ATOM 1095 C C . ARG A 1 136 ? -2.395 -9.653 2.333 1.00 98.31 136 ARG A C 1
ATOM 1097 O O . ARG A 1 136 ? -2.196 -9.946 1.152 1.00 98.31 136 ARG A O 1
ATOM 1104 N N . GLY A 1 137 ? -2.077 -8.491 2.890 1.00 98.75 137 GLY A N 1
ATOM 1105 C CA . GLY A 1 137 ? -1.385 -7.412 2.199 1.00 98.75 137 GLY A CA 1
ATOM 1106 C C . GLY A 1 137 ? 0.131 -7.545 2.243 1.00 98.75 137 GLY A C 1
ATOM 1107 O O . GLY A 1 137 ? 0.695 -8.131 3.172 1.00 98.75 137 GLY A O 1
ATOM 1108 N N . PHE A 1 138 ? 0.775 -6.954 1.246 1.00 98.94 138 PHE A N 1
ATOM 1109 C CA . PHE A 1 138 ? 2.216 -6.756 1.186 1.00 98.94 138 PHE A CA 1
ATOM 1110 C C . PHE A 1 138 ? 2.543 -5.343 0.688 1.00 98.94 138 PHE A C 1
ATOM 1112 O O . PHE A 1 138 ? 1.825 -4.799 -0.155 1.00 98.94 138 PHE A O 1
ATOM 1119 N N . ARG A 1 139 ? 3.633 -4.766 1.200 1.00 98.94 139 ARG A N 1
ATOM 1120 C CA . ARG A 1 139 ? 4.263 -3.563 0.651 1.00 98.94 139 ARG A CA 1
ATOM 1121 C C . ARG A 1 139 ? 5.775 -3.751 0.598 1.00 98.94 139 ARG A C 1
ATOM 1123 O O . ARG A 1 139 ? 6.380 -4.213 1.561 1.00 98.94 139 ARG A O 1
ATOM 1130 N N . ALA A 1 140 ? 6.401 -3.374 -0.508 1.00 98.81 140 ALA A N 1
ATOM 1131 C CA . ALA A 1 140 ? 7.841 -3.447 -0.699 1.00 98.81 140 ALA A CA 1
ATOM 1132 C C . ALA A 1 140 ? 8.559 -2.293 0.028 1.00 98.81 140 ALA A C 1
ATOM 1134 O O . ALA A 1 140 ? 8.131 -1.142 -0.101 1.00 98.81 140 ALA A O 1
ATOM 1135 N N . PRO A 1 141 ? 9.680 -2.560 0.723 1.00 98.56 141 PRO A N 1
ATOM 1136 C CA . PRO A 1 141 ? 10.542 -1.530 1.297 1.00 98.56 141 PRO A CA 1
ATOM 1137 C C . PRO A 1 141 ? 10.925 -0.454 0.283 1.00 98.56 141 PRO A C 1
ATOM 1139 O O . PRO A 1 141 ? 11.279 -0.755 -0.863 1.00 98.56 141 PRO A O 1
ATOM 1142 N N . PHE A 1 142 ? 10.873 0.809 0.713 1.00 98.19 142 PHE A N 1
ATOM 1143 C CA . PHE A 1 142 ? 11.174 1.987 -0.119 1.00 98.19 142 PHE A CA 1
ATOM 1144 C C . PHE A 1 142 ? 10.314 2.108 -1.390 1.00 98.19 142 PHE A C 1
ATOM 1146 O O . PHE A 1 142 ? 10.705 2.800 -2.332 1.00 98.19 142 PHE A O 1
ATOM 1153 N N . LEU A 1 143 ? 9.196 1.374 -1.460 1.00 98.44 143 LEU A N 1
ATOM 1154 C CA . LEU A 1 143 ? 8.377 1.191 -2.663 1.00 98.44 143 LEU A CA 1
ATOM 1155 C C . LEU A 1 143 ? 9.169 0.639 -3.867 1.00 98.44 143 LEU A C 1
ATOM 1157 O O . LEU A 1 143 ? 8.733 0.726 -5.017 1.00 98.44 143 LEU A O 1
ATOM 1161 N N . GLN A 1 144 ? 10.345 0.047 -3.625 1.00 98.62 144 GLN A N 1
ATOM 1162 C CA . GLN A 1 144 ? 11.147 -0.573 -4.671 1.00 98.62 144 GLN A CA 1
ATOM 1163 C C . GLN A 1 144 ? 10.669 -1.996 -4.911 1.00 98.62 144 GLN A C 1
ATOM 1165 O O . GLN A 1 144 ? 11.107 -2.958 -4.281 1.00 98.62 144 GLN A O 1
ATOM 1170 N N . ILE A 1 145 ? 9.810 -2.116 -5.909 1.00 98.00 145 ILE A N 1
ATOM 1171 C CA . ILE A 1 145 ? 9.303 -3.396 -6.381 1.00 98.00 145 ILE A CA 1
ATOM 1172 C C . ILE A 1 145 ? 10.363 -4.220 -7.132 1.00 98.00 145 ILE A C 1
ATOM 1174 O O . ILE A 1 145 ? 11.345 -3.694 -7.670 1.00 98.00 145 ILE A O 1
ATOM 1178 N N . GLY A 1 146 ? 10.152 -5.534 -7.175 1.00 98.06 146 GLY A N 1
ATOM 1179 C CA . GLY A 1 146 ? 11.061 -6.535 -7.742 1.00 98.06 146 GLY A CA 1
ATOM 1180 C C . GLY A 1 146 ? 10.627 -7.129 -9.082 1.00 98.06 146 GLY A C 1
ATOM 1181 O O . GLY A 1 146 ? 11.084 -8.220 -9.439 1.00 98.06 146 GLY A O 1
ATOM 1182 N N . GLY A 1 147 ? 9.716 -6.471 -9.805 1.00 98.19 147 GLY A N 1
ATOM 1183 C CA . GLY A 1 147 ? 9.116 -6.999 -11.031 1.00 98.19 147 GLY A CA 1
ATOM 1184 C C . GLY A 1 147 ? 8.486 -8.377 -10.814 1.00 98.19 147 GLY A C 1
ATOM 1185 O O . GLY A 1 147 ? 8.024 -8.700 -9.722 1.00 98.19 147 GLY A O 1
ATOM 1186 N N . ASP A 1 148 ? 8.513 -9.232 -11.835 1.00 98.62 148 ASP A N 1
ATOM 1187 C CA . ASP A 1 148 ? 7.824 -10.531 -11.792 1.00 98.62 148 ASP A CA 1
ATOM 1188 C C . ASP A 1 148 ? 8.264 -11.449 -10.642 1.00 98.62 148 ASP A C 1
ATOM 1190 O O . ASP A 1 148 ? 7.467 -12.270 -10.198 1.00 98.62 148 ASP A O 1
ATOM 1194 N N . ASN A 1 149 ? 9.489 -11.315 -10.117 1.00 98.75 149 ASN A N 1
ATOM 1195 C CA . ASN A 1 149 ? 9.948 -12.144 -9.000 1.00 98.75 149 ASN A CA 1
ATOM 1196 C C . ASN A 1 149 ? 9.133 -11.899 -7.723 1.00 98.75 149 ASN A C 1
ATOM 1198 O O . ASN A 1 149 ? 8.705 -12.866 -7.097 1.00 98.75 149 ASN A O 1
ATOM 1202 N N . GLN A 1 150 ? 8.897 -10.634 -7.360 1.00 98.81 150 GLN A N 1
ATOM 1203 C CA . GLN A 1 150 ? 8.103 -10.265 -6.181 1.00 98.81 150 GLN A CA 1
ATOM 1204 C C . GLN A 1 150 ? 6.663 -10.756 -6.334 1.00 98.81 150 GLN A C 1
ATOM 1206 O O . GLN A 1 150 ? 6.159 -11.500 -5.497 1.00 98.81 150 GLN A O 1
ATOM 1211 N N . PHE A 1 151 ? 6.009 -10.386 -7.435 1.00 98.81 151 PHE A N 1
ATOM 1212 C CA . PHE A 1 151 ? 4.598 -10.706 -7.654 1.00 98.81 151 PHE A CA 1
ATOM 1213 C C . PHE A 1 151 ? 4.365 -12.212 -7.802 1.00 98.81 151 PHE A C 1
ATOM 1215 O O . PHE A 1 151 ? 3.345 -12.726 -7.345 1.00 98.81 151 PHE A O 1
ATOM 1222 N N . LYS A 1 152 ? 5.348 -12.956 -8.330 1.00 98.81 152 LYS A N 1
ATOM 1223 C CA . LYS A 1 152 ? 5.314 -14.420 -8.322 1.00 98.81 152 LYS A CA 1
ATOM 1224 C C . LYS A 1 152 ? 5.341 -14.991 -6.904 1.00 98.81 152 LYS A C 1
ATOM 1226 O O . LYS A 1 152 ? 4.596 -15.928 -6.642 1.00 98.81 152 LYS A O 1
ATOM 1231 N N . VAL A 1 153 ? 6.166 -14.457 -5.998 1.00 98.88 153 VAL A N 1
ATOM 1232 C CA . VAL A 1 153 ? 6.185 -14.887 -4.585 1.00 98.88 153 VAL A CA 1
ATOM 1233 C C . VAL A 1 153 ? 4.833 -14.620 -3.931 1.00 98.88 153 VAL A C 1
ATOM 1235 O O . VAL A 1 153 ? 4.282 -15.518 -3.298 1.00 98.88 153 VAL A O 1
ATOM 1238 N N . LEU A 1 154 ? 4.280 -13.419 -4.118 1.00 98.88 154 LEU A N 1
ATOM 1239 C CA . LEU A 1 154 ? 2.975 -13.045 -3.570 1.00 98.88 154 LEU A CA 1
ATOM 1240 C C . LEU A 1 154 ? 1.873 -13.998 -4.042 1.00 98.88 154 LEU A C 1
ATOM 1242 O O . LEU A 1 154 ? 1.141 -14.553 -3.222 1.00 98.88 154 LEU A O 1
ATOM 1246 N N . HIS A 1 155 ? 1.814 -14.249 -5.349 1.00 98.75 155 HIS A N 1
ATOM 1247 C CA . HIS A 1 155 ? 0.858 -15.167 -5.957 1.00 98.75 155 HIS A CA 1
ATOM 1248 C C . HIS A 1 155 ? 1.035 -16.612 -5.460 1.00 98.75 155 HIS A C 1
ATOM 1250 O O . HIS A 1 155 ? 0.088 -17.213 -4.950 1.00 98.75 155 HIS A O 1
ATOM 1256 N N . ASP A 1 156 ? 2.247 -17.171 -5.551 1.00 98.62 156 ASP A N 1
ATOM 1257 C CA . ASP A 1 156 ? 2.526 -18.567 -5.180 1.00 98.62 156 ASP A CA 1
ATOM 1258 C C . ASP A 1 156 ? 2.284 -18.832 -3.682 1.00 98.62 156 ASP A C 1
ATOM 1260 O O . ASP A 1 156 ? 1.997 -19.964 -3.286 1.00 98.62 156 ASP A O 1
ATOM 1264 N N . HIS A 1 157 ? 2.354 -17.787 -2.852 1.00 98.12 157 HIS A N 1
ATOM 1265 C CA . HIS A 1 157 ? 2.079 -17.844 -1.420 1.00 98.12 157 HIS A CA 1
ATOM 1266 C C . HIS A 1 157 ? 0.725 -17.241 -1.022 1.00 98.12 157 HIS A C 1
ATOM 1268 O O . HIS A 1 157 ? 0.494 -17.007 0.160 1.00 98.12 157 HIS A O 1
ATOM 1274 N N . SER A 1 158 ? -0.210 -17.049 -1.958 1.00 97.75 158 SER A N 1
ATOM 1275 C CA . SER A 1 158 ? -1.594 -16.647 -1.650 1.00 97.75 158 SER A CA 1
ATOM 1276 C C . SER A 1 158 ? -1.710 -15.337 -0.850 1.00 97.75 158 SER A C 1
ATOM 1278 O O . SER A 1 158 ? -2.567 -15.207 0.025 1.00 97.75 158 SER A O 1
ATOM 1280 N N . PHE A 1 159 ? -0.835 -14.363 -1.113 1.00 98.75 159 PHE A N 1
ATOM 1281 C CA . PHE A 1 159 ? -1.124 -12.970 -0.762 1.00 98.75 159 PHE A CA 1
ATOM 1282 C C . PHE A 1 159 ? -2.304 -12.474 -1.597 1.00 98.75 159 PHE A C 1
ATOM 1284 O O . PHE A 1 159 ? -2.492 -12.891 -2.738 1.00 98.75 159 PHE A O 1
ATOM 1291 N N . MET A 1 160 ? -3.120 -11.609 -1.003 1.00 98.62 160 MET A N 1
ATOM 1292 C CA . MET A 1 160 ? -4.307 -11.076 -1.664 1.00 98.62 160 MET A CA 1
ATOM 1293 C C . MET A 1 160 ? -3.966 -9.850 -2.494 1.00 98.62 160 MET A C 1
ATOM 1295 O O . MET A 1 160 ? -4.496 -9.709 -3.593 1.00 98.62 160 MET A O 1
ATOM 1299 N N . PHE A 1 161 ? -3.105 -8.975 -1.972 1.00 98.88 161 PHE A N 1
ATOM 1300 C CA . PHE A 1 161 ? -2.767 -7.739 -2.653 1.00 98.88 161 PHE A CA 1
ATOM 1301 C C . PHE A 1 161 ? -1.344 -7.254 -2.375 1.00 98.88 161 PHE A C 1
ATOM 1303 O O . PHE A 1 161 ? -0.795 -7.484 -1.295 1.00 98.88 161 PHE A O 1
ATOM 1310 N N . ASP A 1 162 ? -0.791 -6.553 -3.359 1.00 98.88 162 ASP A N 1
ATOM 1311 C CA . ASP A 1 162 ? 0.332 -5.631 -3.210 1.00 98.88 162 ASP A CA 1
ATOM 1312 C C . ASP A 1 162 ? -0.197 -4.190 -3.120 1.00 98.88 162 ASP A C 1
ATOM 1314 O O . ASP A 1 162 ? -1.245 -3.858 -3.682 1.00 98.88 162 ASP A O 1
ATOM 1318 N N . SER A 1 163 ? 0.505 -3.336 -2.381 1.00 98.81 163 SER A N 1
ATOM 1319 C CA . SER A 1 163 ? 0.289 -1.887 -2.390 1.00 98.81 163 SER A CA 1
ATOM 1320 C C . SER A 1 163 ? 1.636 -1.181 -2.417 1.00 98.81 163 SER A C 1
ATOM 1322 O O . SER A 1 163 ? 1.996 -0.462 -1.486 1.00 98.81 163 SER A O 1
ATOM 1324 N N . SER A 1 164 ? 2.406 -1.443 -3.472 1.00 98.62 164 SER A N 1
ATOM 1325 C CA . SER A 1 164 ? 3.755 -0.897 -3.640 1.00 98.62 164 SER A CA 1
ATOM 1326 C C . SER A 1 164 ? 3.906 -0.051 -4.898 1.00 98.62 164 SER A C 1
ATOM 1328 O O . SER A 1 164 ? 4.960 0.556 -5.081 1.00 98.62 164 SER A O 1
ATOM 1330 N N . MET A 1 165 ? 2.908 -0.020 -5.794 1.00 98.44 165 MET A N 1
ATOM 1331 C CA . MET A 1 165 ? 3.034 0.661 -7.081 1.00 98.44 165 MET A CA 1
ATOM 1332 C C . MET A 1 165 ? 2.397 2.058 -7.042 1.00 98.44 165 MET A C 1
ATOM 1334 O O . MET A 1 165 ? 1.170 2.178 -7.155 1.00 98.44 165 MET A O 1
ATOM 1338 N N . PRO A 1 166 ? 3.194 3.142 -6.958 1.00 98.06 166 PRO A N 1
ATOM 1339 C CA . PRO A 1 166 ? 2.665 4.484 -7.130 1.00 98.06 166 PRO A CA 1
ATOM 1340 C C . PRO A 1 166 ? 2.214 4.765 -8.563 1.00 98.06 166 PRO A C 1
ATOM 1342 O O . PRO A 1 166 ? 2.619 4.088 -9.513 1.00 98.06 166 PRO A O 1
ATOM 1345 N N . THR A 1 167 ? 1.352 5.769 -8.723 1.00 97.56 167 THR A N 1
ATOM 1346 C CA . THR A 1 167 ? 0.833 6.177 -10.034 1.00 97.56 167 THR A CA 1
ATOM 1347 C C . THR A 1 167 ? 0.651 7.687 -10.154 1.00 97.56 167 THR A C 1
ATOM 1349 O O . THR A 1 167 ? 0.103 8.349 -9.270 1.00 97.56 167 THR A O 1
ATOM 1352 N N . TRP A 1 168 ? 1.032 8.223 -11.317 1.00 95.75 168 TRP A N 1
ATOM 1353 C CA . TRP A 1 168 ? 0.724 9.596 -11.731 1.00 95.75 168 TRP A CA 1
ATOM 1354 C C . TRP A 1 168 ? -0.756 9.800 -12.093 1.00 95.75 168 TRP A C 1
ATOM 1356 O O . TRP A 1 168 ? -1.216 10.938 -12.231 1.00 95.75 168 TRP A O 1
ATOM 1366 N N . ARG A 1 169 ? -1.525 8.718 -12.273 1.00 94.38 169 ARG A N 1
ATOM 1367 C CA . ARG A 1 169 ? -2.943 8.770 -12.649 1.00 94.38 169 ARG A CA 1
ATOM 1368 C C . ARG A 1 169 ? -3.807 9.098 -11.436 1.00 94.38 169 ARG A C 1
ATOM 1370 O O . ARG A 1 169 ? -4.278 8.215 -10.726 1.00 94.38 169 ARG A O 1
ATOM 1377 N N . THR A 1 170 ? -4.001 10.395 -11.234 1.00 93.31 170 THR A N 1
ATOM 1378 C CA . THR A 1 170 ? -4.709 10.972 -10.083 1.00 93.31 170 THR A CA 1
ATOM 1379 C C . THR A 1 170 ? -6.077 11.561 -10.438 1.00 93.31 170 THR A C 1
ATOM 1381 O O . THR A 1 170 ? -6.904 11.723 -9.548 1.00 93.31 170 THR A O 1
ATOM 1384 N N . ASP A 1 171 ? -6.345 11.853 -11.717 1.00 92.12 171 ASP A N 1
ATOM 1385 C CA . ASP A 1 171 ? -7.608 12.450 -12.171 1.00 92.12 171 ASP A CA 1
ATOM 1386 C C . ASP A 1 171 ? -8.071 11.884 -13.536 1.00 92.12 171 ASP A C 1
ATOM 1388 O O . ASP A 1 171 ? -7.506 12.239 -14.577 1.00 92.1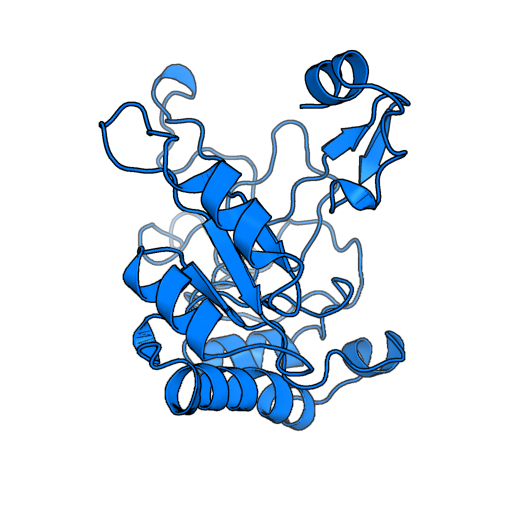2 171 ASP A O 1
ATOM 1392 N N . PRO A 1 172 ? -9.083 10.995 -13.555 1.00 93.25 172 PRO A N 1
ATOM 1393 C CA . PRO A 1 172 ? -9.601 10.268 -12.394 1.00 93.25 172 PRO A CA 1
ATOM 1394 C C . PRO A 1 172 ? -8.552 9.291 -11.817 1.00 93.25 172 PRO A C 1
ATOM 1396 O O . PRO A 1 172 ? -7.723 8.767 -12.572 1.00 93.25 172 PRO A O 1
ATOM 1399 N N . PRO A 1 173 ? -8.580 9.019 -10.499 1.00 94.88 173 PRO A N 1
ATOM 1400 C CA . PRO A 1 173 ? -7.644 8.098 -9.862 1.00 94.88 173 PRO A CA 1
ATOM 1401 C C . PRO A 1 173 ? -7.887 6.646 -10.293 1.00 94.88 173 PRO A C 1
ATOM 1403 O O . PRO A 1 173 ? -8.996 6.272 -10.690 1.00 94.88 173 PRO A O 1
ATOM 1406 N N . LEU A 1 174 ? -6.845 5.814 -10.213 1.00 96.75 174 LEU A N 1
ATOM 1407 C CA . LEU A 1 174 ? -6.978 4.377 -10.460 1.00 96.75 174 LEU A CA 1
ATOM 1408 C C . LEU A 1 174 ? -7.746 3.679 -9.333 1.00 96.75 174 LEU A C 1
ATOM 1410 O O . LEU A 1 174 ? -7.545 3.962 -8.155 1.00 96.75 174 LEU A O 1
ATOM 1414 N N . TRP A 1 175 ? -8.582 2.716 -9.717 1.00 97.44 175 TRP A N 1
ATOM 1415 C CA . TRP A 1 175 ? -9.164 1.740 -8.798 1.00 97.44 175 TRP A CA 1
ATOM 1416 C C . TRP A 1 175 ? -8.218 0.546 -8.616 1.00 97.44 175 TRP A C 1
ATOM 1418 O O . TRP A 1 175 ? -7.446 0.260 -9.537 1.00 97.44 175 TRP A O 1
ATOM 1428 N N . PRO A 1 176 ? -8.297 -0.190 -7.487 1.00 98.19 176 PRO A N 1
ATOM 1429 C CA . PRO A 1 176 ? -7.631 -1.481 -7.347 1.00 98.19 176 PRO A CA 1
ATOM 1430 C C . PRO A 1 176 ? -8.018 -2.433 -8.473 1.00 98.19 176 PRO A C 1
ATOM 1432 O O . PRO A 1 176 ? -9.161 -2.415 -8.931 1.00 98.19 176 PRO A O 1
ATOM 1435 N N . TYR A 1 177 ? -7.081 -3.266 -8.906 1.00 98.50 177 TYR A N 1
ATOM 1436 C CA . TYR A 1 177 ? -7.256 -4.166 -10.043 1.00 98.50 177 TYR A CA 1
ATOM 1437 C C . TYR A 1 177 ? -6.481 -5.461 -9.843 1.00 98.50 177 TYR A C 1
ATOM 1439 O O . TYR A 1 177 ? -5.606 -5.528 -8.988 1.00 98.50 177 TYR A O 1
ATOM 1447 N N . THR A 1 178 ? -6.776 -6.488 -10.635 1.00 98.56 178 THR A N 1
ATOM 1448 C CA . THR A 1 178 ? -6.037 -7.751 -10.578 1.00 98.56 178 THR A CA 1
ATOM 1449 C C . THR A 1 178 ? -4.985 -7.855 -11.670 1.00 98.56 178 THR A C 1
ATOM 1451 O O . THR A 1 178 ? -5.097 -7.269 -12.750 1.00 98.56 178 THR A O 1
ATOM 1454 N N . LEU A 1 179 ? -3.954 -8.648 -11.395 1.00 98.38 179 LEU A N 1
ATOM 1455 C CA . LEU A 1 179 ? -2.832 -8.896 -12.295 1.00 98.38 179 LEU A CA 1
ATOM 1456 C C . LEU A 1 179 ? -3.058 -10.104 -13.218 1.00 98.38 179 LEU A C 1
ATOM 1458 O O . LEU A 1 179 ? -2.111 -10.641 -13.789 1.00 98.38 179 LEU A O 1
ATOM 1462 N N . ASP A 1 180 ? -4.311 -10.521 -13.427 1.00 98.50 180 ASP A N 1
ATOM 1463 C CA . ASP A 1 180 ? -4.699 -11.508 -14.445 1.00 98.50 180 ASP A CA 1
ATOM 1464 C C . ASP A 1 180 ? -4.243 -11.089 -15.852 1.00 98.50 180 ASP A C 1
ATOM 1466 O O . ASP A 1 180 ? -3.787 -11.911 -16.652 1.00 98.50 180 ASP A O 1
ATOM 1470 N N . TYR A 1 181 ? -4.330 -9.791 -16.144 1.00 98.31 181 TYR A N 1
ATOM 1471 C CA . TYR A 1 181 ? -3.984 -9.188 -17.427 1.00 98.31 181 TYR A CA 1
ATOM 1472 C C . TYR A 1 181 ? -2.898 -8.122 -17.262 1.00 98.31 181 TYR A C 1
ATOM 1474 O O . TYR A 1 181 ? -2.555 -7.720 -16.154 1.00 98.31 181 TYR A O 1
ATOM 1482 N N . SER A 1 182 ? -2.334 -7.653 -18.378 1.00 96.50 182 SER A N 1
ATOM 1483 C CA . SER A 1 182 ? -1.322 -6.597 -18.349 1.00 96.50 182 SER A CA 1
ATOM 1484 C C . SER A 1 182 ? -1.902 -5.322 -17.742 1.00 96.50 182 SER A C 1
ATOM 1486 O O . SER A 1 182 ? -2.928 -4.831 -18.224 1.00 96.50 182 SER A O 1
ATOM 1488 N N . SER A 1 183 ? -1.212 -4.766 -16.749 1.00 95.75 183 SER A N 1
ATOM 1489 C CA . SER A 1 183 ? -1.585 -3.485 -16.156 1.00 95.75 183 SER A CA 1
ATOM 1490 C C . SER A 1 183 ? -1.420 -2.336 -17.156 1.00 95.75 183 SER A C 1
ATOM 1492 O O . SER A 1 183 ? -0.450 -2.270 -17.912 1.00 95.75 183 SER A O 1
ATOM 1494 N N . ALA A 1 184 ? -2.380 -1.417 -17.146 1.00 92.88 184 ALA A N 1
ATOM 1495 C CA . ALA A 1 184 ? -2.323 -0.134 -17.833 1.00 92.88 184 ALA A CA 1
ATOM 1496 C C . ALA A 1 184 ? -1.754 0.986 -16.944 1.00 92.88 184 ALA A C 1
ATOM 1498 O O . ALA A 1 184 ? -1.688 2.128 -17.407 1.00 92.88 184 ALA A O 1
ATOM 1499 N N . GLN A 1 185 ? -1.404 0.694 -15.686 1.00 96.38 185 GLN A N 1
ATOM 1500 C CA . GLN A 1 185 ? -0.751 1.632 -14.774 1.00 96.38 185 GLN A CA 1
ATOM 1501 C C . GLN A 1 185 ? 0.655 1.981 -15.279 1.00 96.38 185 GLN A C 1
ATOM 1503 O O . GLN A 1 185 ? 1.361 1.163 -15.867 1.00 96.38 185 GLN A O 1
ATOM 1508 N N . ASP A 1 186 ? 1.050 3.230 -15.068 1.00 96.56 186 ASP A N 1
ATOM 1509 C CA . ASP A 1 186 ? 2.408 3.710 -15.281 1.00 96.56 186 ASP A CA 1
ATOM 1510 C C . ASP A 1 186 ? 3.402 3.073 -14.299 1.00 96.56 186 ASP A C 1
ATOM 1512 O O . ASP A 1 186 ? 3.099 2.843 -13.134 1.00 96.56 186 ASP A O 1
ATOM 1516 N N . CYS A 1 187 ? 4.619 2.804 -14.771 1.00 97.31 187 CYS A N 1
ATOM 1517 C CA . CYS A 1 187 ? 5.667 2.219 -13.945 1.00 97.31 187 CYS A CA 1
ATOM 1518 C C . CYS A 1 187 ? 6.601 3.302 -13.404 1.00 97.31 187 CYS A C 1
ATOM 1520 O O . CYS A 1 187 ? 7.640 3.589 -14.001 1.00 97.31 187 CYS A O 1
ATOM 1522 N N . VAL A 1 188 ? 6.206 3.926 -12.295 1.00 97.44 188 VAL A N 1
ATOM 1523 C CA . VAL A 1 188 ? 6.973 5.007 -11.660 1.00 97.44 188 VAL A CA 1
ATOM 1524 C C . VAL A 1 188 ? 8.329 4.509 -11.148 1.00 97.44 188 VAL A C 1
ATOM 1526 O O . VAL A 1 188 ? 9.355 5.127 -11.431 1.00 97.44 188 VAL A O 1
ATOM 1529 N N . ILE A 1 189 ? 8.341 3.384 -10.424 1.00 97.50 189 ILE A N 1
ATOM 1530 C CA . ILE A 1 189 ? 9.544 2.792 -9.824 1.00 97.50 189 ILE A CA 1
ATOM 1531 C C . ILE A 1 189 ? 9.797 1.426 -10.483 1.00 97.50 189 ILE A C 1
ATOM 1533 O O . ILE A 1 189 ? 9.203 0.428 -10.087 1.00 97.50 189 ILE A O 1
ATOM 1537 N N . PRO A 1 190 ? 10.642 1.342 -11.528 1.00 96.94 190 PRO A N 1
ATOM 1538 C CA . PRO A 1 190 ? 10.870 0.089 -12.240 1.00 96.94 190 PRO A CA 1
ATOM 1539 C C . PRO A 1 190 ? 11.794 -0.878 -11.474 1.00 96.94 190 PRO A C 1
ATOM 1541 O O . PRO A 1 190 ? 12.721 -0.433 -10.785 1.00 96.94 190 PRO A O 1
ATOM 1544 N N . PRO A 1 191 ? 11.663 -2.203 -11.695 1.00 97.44 191 PRO A N 1
ATOM 1545 C CA . PRO A 1 191 ? 10.798 -2.861 -12.681 1.00 97.44 191 PRO A CA 1
ATOM 1546 C C . PRO A 1 191 ? 9.397 -3.215 -12.152 1.00 97.44 191 PRO A C 1
ATOM 1548 O O . PRO A 1 191 ? 9.263 -3.807 -11.089 1.00 97.44 191 PRO A O 1
ATOM 1551 N N . CYS A 1 192 ? 8.363 -2.952 -12.954 1.00 97.50 192 CYS A N 1
ATOM 1552 C CA . CYS A 1 192 ? 6.985 -3.377 -12.681 1.00 97.50 192 CYS A CA 1
ATOM 1553 C C . CYS A 1 192 ? 6.698 -4.792 -13.201 1.00 97.50 192 CYS A C 1
ATOM 1555 O O . CYS A 1 192 ? 7.403 -5.256 -14.107 1.00 97.50 192 CYS A O 1
ATOM 1557 N N . PRO A 1 193 ? 5.679 -5.487 -12.659 1.00 97.62 193 PRO A N 1
ATOM 1558 C CA . PRO A 1 193 ? 5.304 -6.807 -13.139 1.00 97.62 193 PRO A CA 1
ATOM 1559 C C . PRO A 1 193 ? 4.858 -6.747 -14.602 1.00 97.62 193 PRO A C 1
ATOM 1561 O O . PRO A 1 193 ? 4.091 -5.880 -15.022 1.00 97.62 193 PRO A O 1
ATOM 1564 N N . SER A 1 194 ? 5.351 -7.701 -15.381 1.00 96.00 194 SER A N 1
ATOM 1565 C CA . SER A 1 194 ? 4.978 -7.933 -16.773 1.00 96.00 194 SER A CA 1
ATOM 1566 C C . SER A 1 194 ? 4.242 -9.262 -16.955 1.00 96.00 194 SER A C 1
ATOM 1568 O O . SER A 1 194 ? 3.586 -9.463 -17.978 1.00 96.00 194 SER A O 1
ATOM 1570 N N . GLY A 1 195 ? 4.337 -10.170 -15.980 1.00 96.81 195 GLY A N 1
ATOM 1571 C CA . GLY A 1 195 ? 3.671 -11.465 -15.918 1.00 96.81 195 GLY A CA 1
ATOM 1572 C C . GLY A 1 195 ? 2.164 -11.369 -15.674 1.00 96.81 195 GLY A C 1
ATOM 1573 O O . GLY A 1 195 ? 1.607 -10.287 -15.527 1.00 96.81 195 GLY A O 1
ATOM 1574 N N . SER A 1 196 ? 1.500 -12.525 -15.709 1.00 98.25 196 SER A N 1
ATOM 1575 C CA . SER A 1 196 ? 0.101 -12.682 -15.295 1.00 98.25 196 SER A CA 1
ATOM 1576 C C . SER A 1 196 ? 0.091 -13.422 -13.962 1.00 98.25 196 SER A C 1
ATOM 1578 O O . SER A 1 196 ? 0.700 -14.489 -13.855 1.00 98.25 196 SER A O 1
ATOM 1580 N N . PHE A 1 197 ? -0.584 -12.847 -12.973 1.00 98.44 197 PHE A N 1
ATOM 1581 C CA . PHE A 1 197 ? -0.731 -13.364 -11.615 1.00 98.44 197 PHE A CA 1
ATOM 1582 C C . PHE A 1 197 ? -2.222 -13.358 -11.245 1.00 98.44 197 PHE A C 1
ATOM 1584 O O . PHE A 1 197 ? -2.676 -12.451 -10.545 1.00 98.44 197 PHE A O 1
ATOM 1591 N N . PRO A 1 198 ? -3.010 -14.316 -11.771 1.00 98.38 198 PRO A N 1
ATOM 1592 C CA . PRO A 1 198 ? -4.458 -14.330 -11.601 1.00 98.38 198 PRO A CA 1
ATOM 1593 C C . PRO A 1 198 ? -4.904 -14.247 -10.141 1.00 98.38 198 PRO A C 1
ATOM 1595 O O . PRO A 1 198 ? -4.388 -14.969 -9.288 1.00 98.38 198 PRO A O 1
ATOM 1598 N N . GLY A 1 199 ? -5.863 -13.365 -9.857 1.00 97.88 199 GLY A N 1
ATOM 1599 C CA . GLY A 1 199 ? -6.419 -13.170 -8.515 1.00 97.88 199 GLY A CA 1
ATOM 1600 C C . GLY A 1 199 ? -5.531 -12.407 -7.521 1.00 97.88 199 GLY A C 1
ATOM 1601 O O . GLY A 1 199 ? -6.012 -12.082 -6.435 1.00 97.88 199 GLY A O 1
ATOM 1602 N N . LEU A 1 200 ? -4.279 -1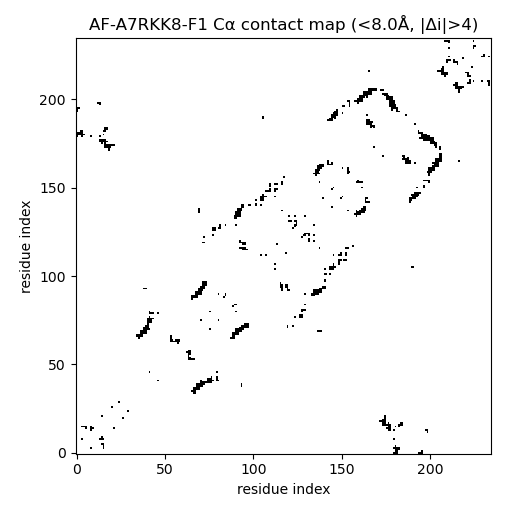2.079 -7.866 1.00 98.75 200 LEU A N 1
ATOM 1603 C CA . LEU A 1 200 ? -3.462 -11.149 -7.081 1.00 98.75 200 LEU A CA 1
ATOM 1604 C C . LEU A 1 200 ? -3.873 -9.714 -7.421 1.00 98.75 200 LEU A C 1
ATOM 1606 O O . LEU A 1 200 ? -3.857 -9.319 -8.590 1.00 98.75 200 LEU A O 1
ATOM 1610 N N . TRP A 1 201 ? -4.233 -8.942 -6.401 1.00 98.81 201 TRP A N 1
ATOM 1611 C CA . TRP A 1 201 ? -4.633 -7.5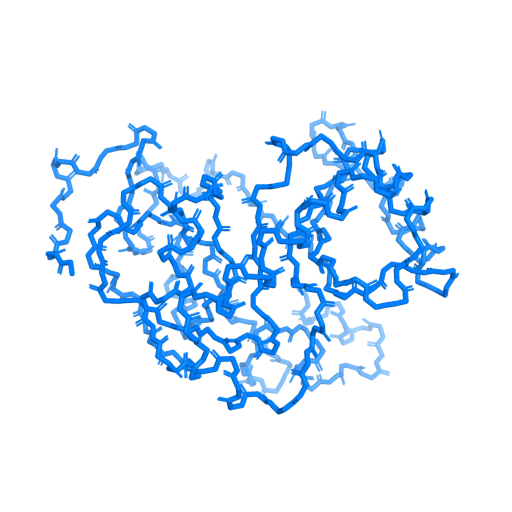49 -6.550 1.00 98.81 201 TRP A CA 1
ATOM 1612 C C . TRP A 1 201 ? -3.442 -6.597 -6.432 1.00 98.81 201 TRP A C 1
ATOM 1614 O O . TRP A 1 201 ? -2.523 -6.820 -5.653 1.00 98.81 201 TRP A O 1
ATOM 1624 N N . GLU A 1 202 ? -3.499 -5.500 -7.172 1.00 98.69 202 GLU A N 1
ATOM 1625 C CA . GLU A 1 202 ? -2.734 -4.288 -6.909 1.00 98.69 202 GLU A CA 1
ATOM 1626 C C . GLU A 1 202 ? -3.693 -3.243 -6.337 1.00 98.69 202 GLU A C 1
ATOM 1628 O O . GLU A 1 202 ? -4.738 -2.945 -6.931 1.00 98.69 202 GLU A O 1
ATOM 1633 N N . VAL A 1 203 ? -3.332 -2.676 -5.187 1.00 98.62 203 VAL A N 1
ATOM 1634 C CA . VAL A 1 203 ? -3.964 -1.488 -4.609 1.00 98.62 203 VAL A CA 1
ATOM 1635 C C . VAL A 1 203 ? -3.038 -0.302 -4.897 1.00 98.62 203 VAL A C 1
ATOM 1637 O O . VAL A 1 203 ? -2.129 -0.033 -4.102 1.00 98.62 203 VAL A O 1
ATOM 1640 N N . PRO A 1 204 ? -3.248 0.404 -6.027 1.00 98.12 204 PRO A N 1
ATOM 1641 C CA . PRO A 1 204 ? -2.307 1.404 -6.503 1.00 98.12 204 PRO A CA 1
ATOM 1642 C C . PRO A 1 204 ? -2.201 2.574 -5.527 1.00 98.12 204 PRO A C 1
ATOM 1644 O O . PRO A 1 204 ? -3.208 3.087 -5.032 1.00 98.12 204 PRO A O 1
ATOM 1647 N N . MET A 1 205 ? -0.978 3.048 -5.306 1.00 98.19 205 MET A N 1
ATOM 1648 C CA . MET A 1 205 ? -0.721 4.223 -4.476 1.00 98.19 205 MET A CA 1
ATOM 1649 C C . MET A 1 205 ? -0.892 5.487 -5.322 1.00 98.19 205 MET A C 1
ATOM 1651 O O . MET A 1 205 ? 0.033 5.979 -5.972 1.00 98.19 205 MET A O 1
ATOM 1655 N N . VAL A 1 206 ? -2.124 5.987 -5.372 1.00 97.12 206 VAL A N 1
ATOM 1656 C CA . VAL A 1 206 ? -2.454 7.229 -6.077 1.00 97.12 206 VAL A CA 1
ATOM 1657 C C . VAL A 1 206 ? -1.721 8.389 -5.414 1.00 97.12 206 VAL A C 1
ATOM 1659 O O . VAL A 1 206 ? -1.886 8.617 -4.219 1.00 97.12 206 VAL A O 1
ATOM 1662 N N . TYR A 1 207 ? -0.923 9.128 -6.188 1.00 96.19 207 TYR A N 1
ATOM 1663 C CA . TYR A 1 207 ? -0.152 10.230 -5.631 1.00 96.19 207 TYR A CA 1
ATOM 1664 C C . TYR A 1 207 ? -1.017 11.312 -4.986 1.00 96.19 207 TYR A C 1
ATOM 1666 O O . TYR A 1 207 ? -1.992 11.794 -5.569 1.00 96.19 207 TYR A O 1
ATOM 1674 N N . HIS A 1 208 ? -0.581 11.750 -3.808 1.00 93.19 208 HIS A N 1
ATOM 1675 C CA . HIS A 1 208 ? -1.064 12.969 -3.183 1.00 93.19 208 HIS A CA 1
ATOM 1676 C C . HIS A 1 208 ? -0.561 14.190 -3.953 1.00 93.19 208 HIS A C 1
ATOM 1678 O O . HIS A 1 208 ? 0.484 14.147 -4.606 1.00 93.19 208 HIS A O 1
ATOM 1684 N N . LYS A 1 209 ? -1.305 15.295 -3.856 1.00 91.06 209 LYS A N 1
ATOM 1685 C CA . LYS A 1 209 ? -0.848 16.614 -4.298 1.00 91.06 209 LYS A CA 1
ATOM 1686 C C . LYS A 1 209 ? -0.519 17.451 -3.072 1.00 91.06 209 LYS A C 1
ATOM 1688 O O . LYS A 1 209 ? -1.413 17.779 -2.301 1.00 91.06 209 LYS A O 1
ATOM 1693 N N . GLY A 1 210 ? 0.758 17.776 -2.904 1.00 87.94 210 GLY A N 1
ATOM 1694 C CA . GLY A 1 210 ? 1.224 18.643 -1.829 1.00 87.94 210 GLY A CA 1
ATOM 1695 C C . GLY A 1 210 ? 0.764 20.090 -1.983 1.00 87.94 210 GLY A C 1
ATOM 1696 O O . GLY A 1 210 ? 0.244 20.505 -3.024 1.00 87.94 210 GLY A O 1
ATOM 1697 N N . LEU A 1 211 ? 0.984 20.887 -0.936 1.00 88.38 211 LEU A N 1
ATOM 1698 C CA . LEU A 1 211 ? 0.589 22.301 -0.895 1.00 88.38 211 LEU A CA 1
ATOM 1699 C C . LEU A 1 211 ? 1.313 23.157 -1.945 1.00 88.38 211 LEU A C 1
ATOM 1701 O O . LEU A 1 211 ? 0.817 24.218 -2.324 1.00 88.38 211 LEU A O 1
ATOM 1705 N N . GLN A 1 212 ? 2.475 22.706 -2.424 1.00 88.12 212 GLN A N 1
ATOM 1706 C CA . GLN A 1 212 ? 3.248 23.353 -3.485 1.00 88.12 212 GLN A CA 1
ATOM 1707 C C . GLN A 1 212 ? 3.041 22.659 -4.841 1.00 88.12 212 GLN A C 1
ATOM 1709 O O . GLN A 1 212 ? 3.793 22.901 -5.786 1.00 88.12 212 GLN A O 1
ATOM 1714 N N . ASN A 1 213 ? 1.986 21.843 -4.956 1.00 88.12 213 ASN A N 1
ATOM 1715 C CA . ASN A 1 213 ? 1.615 21.081 -6.146 1.00 88.12 213 ASN A CA 1
ATOM 1716 C C . ASN A 1 213 ? 2.674 20.041 -6.575 1.00 88.12 213 ASN A C 1
ATOM 1718 O O . ASN A 1 213 ? 2.729 19.638 -7.738 1.00 88.12 213 ASN A O 1
ATOM 1722 N N . GLU A 1 214 ? 3.510 19.596 -5.637 1.00 91.00 214 GLU A N 1
ATOM 1723 C CA . GLU A 1 214 ? 4.352 18.410 -5.760 1.00 91.00 214 GLU A CA 1
ATOM 1724 C C . GLU A 1 214 ? 3.519 17.122 -5.675 1.00 91.00 214 GLU A C 1
ATOM 1726 O O . GLU A 1 214 ? 2.390 17.129 -5.183 1.00 91.00 214 GLU A O 1
ATOM 1731 N N . SER A 1 215 ? 4.071 16.007 -6.155 1.00 92.88 215 SER A N 1
ATOM 1732 C CA . SER A 1 215 ? 3.437 14.689 -6.057 1.00 92.88 215 SER A CA 1
ATOM 1733 C C . SER A 1 215 ? 4.284 13.738 -5.233 1.00 92.88 215 SER A C 1
ATOM 1735 O O . SER A 1 215 ? 5.503 13.701 -5.388 1.00 92.88 215 SER A O 1
ATOM 1737 N N . CYS A 1 216 ? 3.620 12.970 -4.384 1.00 93.69 216 CYS A N 1
ATOM 1738 C CA . CYS A 1 216 ? 4.247 12.147 -3.359 1.00 93.69 216 CYS A CA 1
ATOM 1739 C C . CYS A 1 216 ? 3.367 10.922 -3.080 1.00 93.69 216 CYS A C 1
ATOM 1741 O O . CYS A 1 216 ? 2.137 11.013 -3.061 1.00 93.69 216 CYS A O 1
ATOM 1743 N N . SER A 1 217 ? 3.999 9.755 -2.935 1.00 93.69 217 SER A N 1
ATOM 1744 C CA . SER A 1 217 ? 3.341 8.469 -2.631 1.00 93.69 217 SER A CA 1
ATOM 1745 C C . SER A 1 217 ? 2.988 8.346 -1.168 1.00 93.69 217 SER A C 1
ATOM 1747 O O . SER A 1 217 ? 1.944 7.799 -0.832 1.00 93.69 217 SER A O 1
ATOM 1749 N N . MET A 1 218 ? 3.876 8.857 -0.327 1.00 94.56 218 MET A N 1
ATOM 1750 C CA . MET A 1 218 ? 3.749 8.872 1.115 1.00 94.56 218 MET A CA 1
ATOM 1751 C C . MET A 1 218 ? 3.587 10.327 1.552 1.00 94.56 218 MET A C 1
ATOM 1753 O O . MET A 1 218 ? 4.126 11.237 0.922 1.00 94.56 218 MET A O 1
ATOM 1757 N N . ILE A 1 219 ? 2.817 10.566 2.611 1.00 92.19 219 ILE A N 1
ATOM 1758 C CA . ILE A 1 219 ? 2.543 11.931 3.086 1.00 92.19 219 ILE A CA 1
ATOM 1759 C C . ILE A 1 219 ? 3.826 12.622 3.580 1.00 92.19 219 ILE A C 1
ATOM 1761 O O . ILE A 1 219 ? 3.983 13.829 3.417 1.00 92.19 219 ILE A O 1
ATOM 1765 N N . ASP A 1 220 ? 4.750 11.862 4.156 1.00 90.31 220 ASP A N 1
ATOM 1766 C CA . ASP A 1 220 ? 6.053 12.322 4.645 1.00 90.31 220 ASP A CA 1
ATOM 1767 C C . ASP A 1 220 ? 7.102 12.535 3.538 1.00 90.31 220 ASP A C 1
ATOM 1769 O O . ASP A 1 220 ? 8.084 13.239 3.775 1.00 90.31 220 ASP A O 1
ATOM 1773 N N . ASP A 1 221 ? 6.867 12.021 2.326 1.00 89.50 221 ASP A N 1
ATOM 1774 C CA . ASP A 1 221 ? 7.649 12.360 1.127 1.00 89.50 221 ASP A CA 1
ATOM 1775 C C . ASP A 1 221 ? 7.240 13.717 0.517 1.00 89.50 221 ASP A C 1
ATOM 1777 O O . ASP A 1 221 ? 7.968 14.283 -0.305 1.00 89.50 221 ASP A O 1
ATOM 1781 N N . CYS A 1 222 ? 6.063 14.244 0.871 1.00 90.50 222 CYS A N 1
ATOM 1782 C CA . CYS A 1 222 ? 5.633 15.582 0.461 1.00 90.50 222 CYS A CA 1
ATOM 1783 C C . CYS A 1 222 ? 6.404 16.661 1.241 1.00 90.50 222 CYS A C 1
ATOM 1785 O O . CYS A 1 222 ? 6.960 16.399 2.310 1.00 90.50 222 CYS A O 1
ATOM 1787 N N . ASN A 1 223 ? 6.389 17.921 0.782 1.00 87.19 223 ASN A N 1
ATOM 1788 C CA . ASN A 1 223 ? 6.912 18.992 1.630 1.00 87.19 223 ASN A CA 1
ATOM 1789 C C . ASN A 1 223 ? 6.045 19.100 2.885 1.00 87.19 223 ASN A C 1
ATOM 1791 O O . ASN A 1 223 ? 4.864 19.444 2.810 1.00 87.19 223 ASN A O 1
ATOM 1795 N N . ALA A 1 224 ? 6.658 18.826 4.035 1.00 82.25 224 ALA A N 1
ATOM 1796 C CA . ALA A 1 224 ? 5.960 18.799 5.306 1.00 82.25 224 ALA A CA 1
ATOM 1797 C C . ALA A 1 224 ? 5.276 20.151 5.589 1.00 82.25 224 ALA A C 1
ATOM 1799 O O . ALA A 1 224 ? 5.948 21.194 5.608 1.00 82.25 224 ALA A O 1
ATOM 1800 N N . PRO A 1 225 ? 3.956 20.158 5.850 1.00 86.38 225 PRO A N 1
ATOM 1801 C CA . PRO A 1 225 ? 3.286 21.323 6.405 1.00 86.38 225 PRO A CA 1
ATOM 1802 C C . PRO A 1 225 ? 3.960 21.766 7.711 1.00 86.38 225 PRO A C 1
ATOM 1804 O O . PRO A 1 225 ? 4.430 20.946 8.498 1.00 86.38 225 PRO A O 1
ATOM 1807 N N . THR A 1 226 ? 4.010 23.077 7.958 1.00 88.31 226 THR A N 1
ATOM 1808 C CA . THR A 1 226 ? 4.708 23.641 9.136 1.00 88.31 226 THR A CA 1
ATOM 1809 C C . THR A 1 226 ? 3.782 23.976 10.306 1.00 88.31 226 THR A C 1
ATOM 1811 O O . THR A 1 226 ? 4.255 24.387 11.365 1.00 8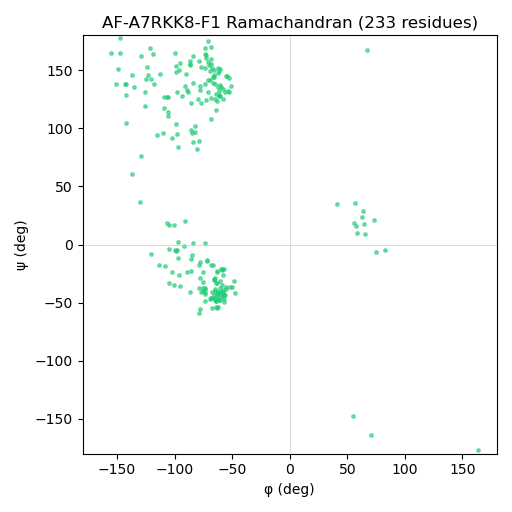8.31 226 THR A O 1
ATOM 1814 N N . ASN A 1 227 ? 2.469 23.840 10.116 1.00 91.88 227 ASN A N 1
ATOM 1815 C CA . ASN A 1 227 ? 1.434 24.148 11.098 1.00 91.88 227 ASN A CA 1
ATOM 1816 C C . ASN A 1 227 ? 0.155 23.343 10.812 1.00 91.88 227 ASN A C 1
ATOM 1818 O O . ASN A 1 227 ? -0.022 22.824 9.709 1.00 91.88 227 ASN A O 1
ATOM 1822 N N . ASP A 1 228 ? -0.736 23.287 11.801 1.00 92.62 228 ASP A N 1
ATOM 1823 C CA . ASP A 1 228 ? -1.971 22.500 11.754 1.00 92.62 228 ASP A CA 1
ATOM 1824 C C . ASP A 1 228 ? -2.898 22.920 10.602 1.00 92.62 228 ASP A C 1
ATOM 1826 O O . ASP A 1 228 ? -3.422 22.061 9.897 1.00 92.62 228 ASP A O 1
ATOM 1830 N N . ASP A 1 229 ? -3.066 24.225 10.355 1.00 93.25 229 ASP A N 1
ATOM 1831 C CA . ASP A 1 229 ? -3.935 24.727 9.278 1.00 93.25 229 ASP A CA 1
ATOM 1832 C C . ASP A 1 229 ? -3.477 24.234 7.902 1.00 93.25 229 ASP A C 1
ATOM 1834 O O . ASP A 1 229 ? -4.294 23.934 7.031 1.00 93.25 229 ASP A O 1
ATOM 1838 N N . ASP A 1 230 ? -2.168 24.154 7.689 1.00 91.06 230 ASP A N 1
ATOM 1839 C CA . ASP A 1 230 ? -1.595 23.671 6.441 1.00 91.06 230 ASP A CA 1
ATOM 1840 C C . ASP A 1 230 ? -1.703 22.144 6.319 1.00 91.06 230 ASP A C 1
ATOM 1842 O O . ASP A 1 230 ? -1.942 21.651 5.218 1.00 91.06 230 ASP A O 1
ATOM 1846 N N . VAL A 1 231 ? -1.643 21.397 7.430 1.00 90.88 231 VAL A N 1
ATOM 1847 C CA . VAL A 1 231 ? -1.990 19.962 7.434 1.00 90.88 231 VAL A CA 1
ATOM 1848 C C . VAL A 1 231 ? -3.447 19.771 7.008 1.00 90.88 231 VAL A C 1
ATOM 1850 O O . VAL A 1 231 ? -3.721 18.973 6.116 1.00 90.88 231 VAL A O 1
ATOM 1853 N N . PHE A 1 232 ? -4.380 20.537 7.581 1.00 90.88 232 PHE A N 1
ATOM 1854 C CA . PHE A 1 232 ? -5.803 20.446 7.237 1.00 90.88 232 PHE A CA 1
ATOM 1855 C C . PHE A 1 232 ? -6.121 20.848 5.796 1.00 90.88 232 PHE A C 1
ATOM 1857 O O . PHE A 1 232 ? -7.108 20.371 5.252 1.00 90.88 232 PHE A O 1
ATOM 1864 N N . LYS A 1 233 ? -5.335 21.736 5.179 1.00 90.38 233 LYS A N 1
ATOM 1865 C CA . LYS A 1 233 ? -5.490 22.083 3.755 1.00 90.38 233 LYS A CA 1
ATOM 1866 C C . LYS A 1 233 ? -4.905 21.031 2.820 1.00 90.38 233 LYS A C 1
ATOM 1868 O O . LYS A 1 233 ? -5.310 20.977 1.663 1.00 90.38 233 LYS A O 1
ATOM 1873 N N . PHE A 1 234 ? -3.883 20.310 3.277 1.00 89.44 234 PHE A N 1
ATOM 1874 C CA . PHE A 1 234 ? -3.236 19.265 2.494 1.00 89.44 234 PHE A CA 1
ATOM 1875 C C . PHE A 1 234 ? -4.119 18.014 2.384 1.00 89.44 234 PHE A C 1
ATOM 1877 O O . PHE A 1 234 ? -4.180 17.414 1.311 1.00 89.44 234 PHE A O 1
ATOM 1884 N N . LEU A 1 235 ? -4.781 17.641 3.484 1.00 88.69 235 LEU A N 1
ATOM 1885 C CA . LEU A 1 235 ? -5.728 16.522 3.556 1.00 88.69 235 LEU A CA 1
ATOM 1886 C C . LEU A 1 235 ? -7.050 16.833 2.838 1.00 88.69 235 LEU A C 1
ATOM 1888 O O . LEU A 1 235 ? -7.567 15.907 2.172 1.00 88.69 235 LEU A O 1
#

InterPro domains:
  IPR002509 NodB homology domain [PF01522] (31-145)
  IPR011330 Glycoside hydrolase/deacetylase, beta/alpha-barrel [SSF88713] (2-205)
  IPR052740 Carbohydrate Esterase 4 [PTHR45985] (1-235)

Sequence (235 aa):
AEPCKPDLCKLPDCFCSGASVPNGLDPKQIPQMIMLTFDDAINMQVFPFYQTLLNDTKNPNGCNVRATFFVSHEYTDYQLLGTLYHERHEIADHTISHRTPIEWWKKATYQDWGSEIRGMRDILKEFGGVNEKDVRGFRAPFLQIGGDNQFKVLHDHSFMFDSSMPTWRTDPPLWPYTLDYSSAQDCVIPPCPSGSFPGLWEVPMVYHKGLQNESCSMIDDCNAPTNDDDVFKFL